Protein AF-A0A8H4EG00-F1 (afdb_monomer_lite)

Secondary structure (DSSP, 8-state):
-GGGTTHHHHHHHHHHHHHHHHHHHHHHHHH--SHHHHHHHHHHHHHHHHHHHHHHHHHTHHHIIIIIIIIIS--HHHHHHHHHIIIIITTTHHHHHHHHHHHHHSTTSS-HHHHHHHHHHHHHH-GGGGGG-HHHHHHH-TT----TTHHHHHHHHHHHHHHHHHHHHHHTT--TT------------------------------

pLDDT: mean 84.91, std 20.18, range [30.89, 98.38]

Structure (mmCIF, N/CA/C/O backbone):
data_AF-A0A8H4EG00-F1
#
_entry.id   AF-A0A8H4EG00-F1
#
loop_
_atom_site.group_PDB
_atom_site.id
_atom_site.type_symbol
_atom_site.label_atom_id
_atom_site.label_alt_id
_atom_site.label_comp_id
_atom_site.label_asym_id
_atom_site.label_entity_id
_atom_site.label_seq_id
_atom_site.pdbx_PDB_ins_code
_atom_site.Cartn_x
_atom_site.Cartn_y
_atom_site.Cartn_z
_atom_site.occupancy
_atom_site.B_iso_or_equiv
_atom_site.auth_seq_id
_atom_site.auth_comp_id
_atom_site.auth_asym_id
_atom_site.auth_atom_id
_atom_site.pdbx_PDB_model_num
ATOM 1 N N . MET A 1 1 ? 19.194 4.777 -21.965 1.00 60.44 1 MET A N 1
ATOM 2 C CA . MET A 1 1 ? 19.582 3.640 -21.097 1.00 60.44 1 MET A CA 1
ATOM 3 C C . MET A 1 1 ? 19.045 2.295 -21.587 1.00 60.44 1 MET A C 1
ATOM 5 O O . MET A 1 1 ? 19.860 1.424 -21.854 1.00 60.44 1 MET A O 1
ATOM 9 N N . CYS A 1 2 ? 17.735 2.095 -21.785 1.00 61.22 2 CYS A N 1
ATOM 10 C CA . CYS A 1 2 ? 17.220 0.775 -22.199 1.00 61.22 2 CYS A CA 1
ATOM 11 C C . CYS A 1 2 ? 17.666 0.311 -23.603 1.00 61.22 2 CYS A C 1
ATOM 13 O O . CYS A 1 2 ? 17.913 -0.871 -23.799 1.00 61.22 2 CYS A O 1
ATOM 15 N N . TRP A 1 3 ? 17.862 1.234 -24.550 1.00 60.66 3 TRP A N 1
ATOM 16 C CA . TRP A 1 3 ? 18.354 0.937 -25.908 1.00 60.66 3 TRP A CA 1
ATOM 17 C C . TRP A 1 3 ? 19.813 0.457 -25.974 1.00 60.66 3 TRP A C 1
ATOM 19 O O . TRP A 1 3 ? 20.241 -0.061 -26.995 1.00 60.66 3 TRP A O 1
ATOM 29 N N . GLN A 1 4 ? 20.578 0.612 -24.892 1.00 69.56 4 GLN A N 1
ATOM 30 C CA . GLN A 1 4 ? 21.986 0.206 -24.812 1.00 69.56 4 GLN A CA 1
ATOM 31 C C . GLN A 1 4 ? 22.168 -1.125 -24.054 1.00 69.56 4 GLN A C 1
ATOM 33 O O . GLN A 1 4 ? 23.272 -1.444 -23.629 1.00 69.56 4 GLN A O 1
ATOM 38 N N . GLY A 1 5 ? 21.089 -1.887 -23.819 1.00 74.19 5 GLY A N 1
ATOM 39 C CA . GLY A 1 5 ? 21.144 -3.171 -23.104 1.00 74.19 5 GLY A CA 1
ATOM 40 C C . GLY A 1 5 ? 21.236 -3.063 -21.575 1.00 74.19 5 GLY A C 1
ATOM 41 O O . GLY A 1 5 ? 21.319 -4.076 -20.886 1.00 74.19 5 GLY A O 1
ATOM 42 N N . PHE A 1 6 ? 21.157 -1.856 -21.002 1.00 85.75 6 PHE A N 1
ATOM 43 C CA . PHE A 1 6 ? 21.250 -1.642 -19.549 1.00 85.75 6 PHE A CA 1
ATOM 44 C C . PHE A 1 6 ? 19.932 -1.856 -18.785 1.00 85.75 6 PHE A C 1
ATOM 46 O O . PHE A 1 6 ? 19.837 -1.474 -17.622 1.00 85.75 6 PHE A O 1
ATOM 53 N N . GLN A 1 7 ? 18.912 -2.464 -19.400 1.00 89.56 7 GLN A N 1
ATOM 54 C CA . GLN A 1 7 ? 17.591 -2.666 -18.783 1.00 89.56 7 GLN A CA 1
ATOM 55 C C . GLN A 1 7 ? 17.673 -3.439 -17.461 1.00 89.56 7 GLN A C 1
ATOM 57 O O . GLN A 1 7 ? 17.101 -3.004 -16.467 1.00 89.56 7 GLN A O 1
ATOM 62 N N . LYS A 1 8 ? 18.448 -4.533 -17.421 1.00 91.06 8 LYS A N 1
ATOM 63 C CA . LYS A 1 8 ? 18.644 -5.342 -16.206 1.00 91.06 8 LYS A CA 1
ATOM 64 C C . LYS A 1 8 ? 19.255 -4.535 -15.062 1.00 91.06 8 LYS A C 1
ATOM 66 O O . LYS A 1 8 ? 18.803 -4.645 -13.927 1.00 91.06 8 LYS A O 1
ATOM 71 N N . ARG A 1 9 ? 20.275 -3.725 -15.361 1.00 92.69 9 ARG A N 1
ATOM 72 C CA . ARG A 1 9 ? 20.936 -2.878 -14.362 1.00 92.69 9 ARG A CA 1
ATOM 73 C C . ARG A 1 9 ? 20.000 -1.778 -13.875 1.00 92.69 9 ARG A C 1
ATOM 75 O O . ARG A 1 9 ? 19.849 -1.620 -12.675 1.00 92.69 9 ARG A O 1
ATOM 82 N N . LEU A 1 10 ? 19.324 -1.092 -14.796 1.00 94.38 10 LEU A N 1
ATOM 83 C CA . LEU A 1 10 ? 18.354 -0.055 -14.452 1.00 94.38 10 LEU A CA 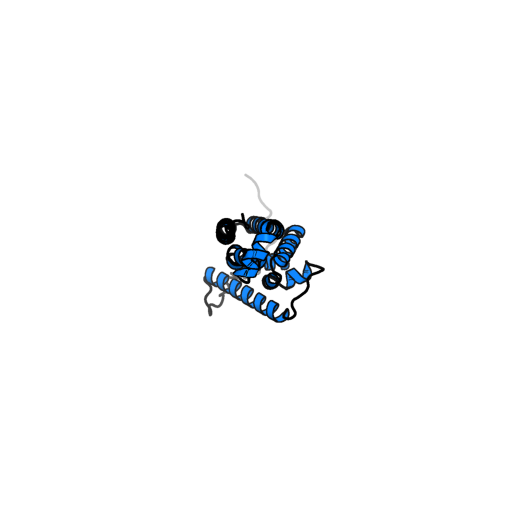1
ATOM 84 C C . LEU A 1 10 ? 17.231 -0.602 -13.565 1.00 94.38 10 LEU A C 1
ATOM 86 O O . LEU A 1 10 ? 16.889 0.030 -12.574 1.00 94.38 10 LEU A O 1
ATOM 90 N N . TYR A 1 11 ? 16.694 -1.779 -13.896 1.00 95.56 11 TYR A N 1
ATOM 91 C CA . TYR A 1 11 ? 15.699 -2.455 -13.068 1.00 95.56 11 TYR A CA 1
ATOM 92 C C . TYR A 1 11 ? 16.247 -2.768 -11.673 1.00 95.56 11 TYR A C 1
ATOM 94 O O . TYR A 1 11 ? 15.633 -2.380 -10.689 1.00 95.56 11 TYR A O 1
ATOM 102 N N . SER A 1 12 ? 17.426 -3.394 -11.590 1.00 95.56 12 SER A N 1
ATOM 103 C CA . SER A 1 12 ? 18.068 -3.736 -10.314 1.00 95.56 12 SER A CA 1
ATOM 104 C C . SER A 1 12 ? 18.311 -2.511 -9.427 1.00 95.56 12 SER A C 1
ATOM 106 O O . SER A 1 12 ? 18.043 -2.555 -8.227 1.00 95.56 12 SER A O 1
ATOM 108 N N . ASP A 1 13 ? 18.821 -1.424 -10.007 1.00 95.94 13 ASP A N 1
ATOM 109 C CA . ASP A 1 13 ? 19.106 -0.184 -9.284 1.00 95.94 13 ASP A CA 1
ATOM 110 C C . ASP A 1 13 ? 17.798 0.470 -8.804 1.00 95.94 13 ASP A C 1
ATOM 112 O O . ASP A 1 13 ? 17.696 0.878 -7.645 1.00 95.94 13 ASP A O 1
ATOM 116 N N . LEU A 1 14 ? 16.771 0.499 -9.663 1.00 96.25 14 LEU A N 1
ATOM 117 C CA . LEU A 1 14 ? 15.442 1.018 -9.336 1.00 96.25 14 LEU A CA 1
ATOM 118 C C . LEU A 1 14 ? 14.803 0.238 -8.180 1.00 96.25 14 LEU A C 1
ATOM 120 O O . LEU A 1 14 ? 14.412 0.839 -7.179 1.00 96.25 14 LEU A O 1
ATOM 124 N N . THR A 1 15 ? 14.725 -1.092 -8.282 1.00 96.12 15 THR A N 1
ATOM 125 C CA . THR A 1 15 ? 14.105 -1.922 -7.242 1.00 96.12 15 THR A CA 1
ATOM 126 C C . THR A 1 15 ? 14.888 -1.866 -5.940 1.00 96.12 15 THR A C 1
ATOM 128 O O . THR A 1 15 ? 14.279 -1.760 -4.880 1.00 96.12 15 THR A O 1
ATOM 131 N N . SER A 1 16 ? 16.227 -1.858 -5.998 1.00 97.62 16 SER A N 1
ATOM 132 C CA . SER A 1 16 ? 17.051 -1.708 -4.795 1.00 97.62 16 SER A CA 1
ATOM 133 C C . SER A 1 16 ? 16.823 -0.367 -4.103 1.00 97.62 16 SER A C 1
ATOM 135 O O . SER A 1 16 ? 16.898 -0.317 -2.875 1.00 97.62 16 SER A O 1
ATOM 137 N N . LEU A 1 17 ? 16.626 0.716 -4.855 1.00 97.75 17 LEU A N 1
ATOM 138 C CA . LEU A 1 17 ? 16.370 2.025 -4.268 1.00 97.75 17 LEU A CA 1
ATOM 139 C C . LEU A 1 17 ? 15.002 2.042 -3.582 1.00 97.75 17 LEU A C 1
ATOM 141 O O . LEU A 1 17 ? 14.916 2.411 -2.414 1.00 97.75 17 LEU A O 1
ATOM 145 N N . ILE A 1 18 ? 13.961 1.577 -4.279 1.00 96.81 18 ILE A N 1
ATOM 146 C CA . ILE A 1 18 ? 12.594 1.502 -3.745 1.00 96.81 18 ILE A CA 1
ATOM 147 C C . ILE A 1 18 ? 12.548 0.656 -2.472 1.00 96.81 18 ILE A C 1
ATOM 149 O O . ILE A 1 18 ? 11.959 1.076 -1.479 1.00 96.81 18 ILE A O 1
ATOM 153 N N . GLU A 1 19 ? 13.192 -0.510 -2.483 1.00 97.38 19 GLU A N 1
ATOM 154 C CA . GLU A 1 19 ? 13.219 -1.431 -1.347 1.00 97.38 19 GLU A CA 1
ATOM 155 C C . GLU A 1 19 ? 13.865 -0.789 -0.116 1.00 97.38 19 GLU A C 1
ATOM 157 O O . GLU A 1 19 ? 13.243 -0.741 0.943 1.00 97.38 19 GLU A O 1
ATOM 162 N N . LYS A 1 20 ? 15.043 -0.170 -0.273 1.00 98.06 20 LYS A N 1
ATOM 163 C CA . LYS A 1 20 ? 15.717 0.552 0.821 1.00 98.06 20 LYS A CA 1
ATOM 164 C C . LYS A 1 20 ? 14.886 1.720 1.351 1.00 98.06 20 LYS A C 1
ATOM 166 O O . LYS A 1 20 ? 14.841 1.951 2.562 1.00 98.06 20 LYS A O 1
ATOM 171 N N . THR A 1 21 ? 14.235 2.471 0.462 1.00 97.94 21 THR A N 1
ATOM 172 C CA . THR A 1 21 ? 13.383 3.598 0.855 1.00 97.94 21 THR A CA 1
ATOM 173 C C . THR A 1 21 ? 12.175 3.117 1.654 1.00 97.94 21 THR A C 1
ATOM 175 O O . THR A 1 21 ? 11.923 3.641 2.736 1.00 97.94 21 THR A O 1
ATOM 178 N N . LEU A 1 22 ? 11.454 2.104 1.170 1.00 98.12 22 LEU A N 1
ATOM 179 C CA . LEU A 1 22 ? 10.278 1.567 1.856 1.00 98.12 22 LEU A CA 1
ATOM 180 C C . LEU A 1 22 ? 10.638 0.884 3.174 1.00 98.12 22 LEU A C 1
ATOM 182 O O . LEU A 1 22 ? 9.915 1.040 4.152 1.00 98.12 22 LEU A O 1
ATOM 186 N N . GLU A 1 23 ? 11.762 0.174 3.234 1.00 97.94 23 GLU A N 1
ATOM 187 C CA . GLU A 1 23 ? 12.256 -0.412 4.476 1.00 97.94 23 GLU A CA 1
ATOM 188 C C . GLU A 1 23 ? 12.556 0.665 5.527 1.00 97.94 23 GLU A C 1
ATOM 190 O O . GLU A 1 23 ? 12.110 0.553 6.671 1.00 97.94 23 GLU A O 1
ATOM 195 N N . THR A 1 24 ? 13.256 1.733 5.129 1.00 98.12 24 THR A N 1
ATOM 196 C CA . THR A 1 24 ? 13.561 2.873 6.006 1.00 98.12 24 THR A CA 1
ATOM 197 C C . THR A 1 24 ? 12.281 3.527 6.517 1.00 98.12 24 THR A C 1
ATOM 199 O O . THR A 1 24 ? 12.127 3.706 7.725 1.00 98.12 24 THR A O 1
ATOM 202 N N . LEU A 1 25 ? 11.340 3.829 5.620 1.00 97.81 25 LEU A N 1
ATOM 203 C CA . LEU A 1 25 ? 10.065 4.442 5.986 1.00 97.81 25 LEU A CA 1
ATOM 204 C C . LEU A 1 25 ? 9.223 3.524 6.881 1.00 97.81 25 LEU A C 1
ATOM 206 O O . LEU A 1 25 ? 8.646 3.987 7.857 1.00 97.81 25 LEU A O 1
ATOM 210 N N . GLY A 1 26 ? 9.195 2.219 6.605 1.00 97.44 26 GLY A N 1
ATOM 211 C CA . GLY A 1 26 ? 8.502 1.240 7.441 1.00 97.44 26 GLY A CA 1
ATOM 212 C C . GLY A 1 26 ? 9.119 1.113 8.834 1.00 97.44 26 GLY A C 1
ATOM 213 O O . GLY A 1 26 ? 8.402 0.980 9.817 1.00 97.44 26 GLY A O 1
ATOM 214 N N . ASN A 1 27 ? 10.450 1.180 8.953 1.00 97.12 27 ASN A N 1
ATOM 215 C CA . ASN A 1 27 ? 11.133 1.227 10.252 1.00 97.12 27 ASN A CA 1
ATOM 216 C C . ASN A 1 27 ? 10.799 2.506 11.032 1.00 97.12 27 ASN A C 1
ATOM 218 O O . ASN A 1 27 ? 10.543 2.440 12.232 1.00 97.12 27 ASN A O 1
ATOM 222 N N . GLN A 1 28 ? 10.789 3.658 10.357 1.00 96.38 28 GLN A N 1
ATOM 223 C CA . GLN A 1 28 ? 10.417 4.936 10.969 1.00 96.38 28 GLN A CA 1
ATOM 224 C C . GLN A 1 28 ? 8.966 4.913 11.447 1.00 96.38 28 GLN A C 1
ATOM 226 O O . GLN A 1 28 ? 8.702 5.266 12.594 1.00 96.38 28 GLN A O 1
ATOM 231 N N . LEU A 1 29 ? 8.055 4.409 10.615 1.00 96.69 29 LEU A N 1
ATOM 232 C CA . LEU A 1 29 ? 6.650 4.273 10.963 1.00 96.69 29 LEU A CA 1
ATOM 233 C C . LEU A 1 29 ? 6.471 3.399 12.216 1.00 96.69 29 LEU A C 1
ATOM 235 O O . LEU A 1 29 ? 5.794 3.799 13.155 1.00 96.69 29 LEU A O 1
ATOM 239 N N . GLU A 1 30 ? 7.137 2.247 12.305 1.00 94.50 30 GLU A N 1
ATOM 240 C CA . GLU A 1 30 ? 7.054 1.395 13.503 1.00 94.50 30 GLU A CA 1
ATOM 241 C C . GLU A 1 30 ? 7.671 2.023 14.763 1.00 94.50 30 GLU A C 1
ATOM 243 O O . GLU A 1 30 ? 7.287 1.676 15.881 1.00 94.50 30 GLU A O 1
ATOM 248 N N . SER A 1 31 ? 8.591 2.979 14.613 1.00 94.38 31 SER A N 1
ATOM 249 C CA . SER A 1 31 ? 9.175 3.694 15.753 1.00 94.38 31 SER A CA 1
ATOM 250 C C . SER A 1 31 ? 8.215 4.704 16.401 1.00 94.38 31 SER A C 1
ATOM 252 O O . SER A 1 31 ? 8.395 5.064 17.570 1.00 94.38 31 SER A O 1
A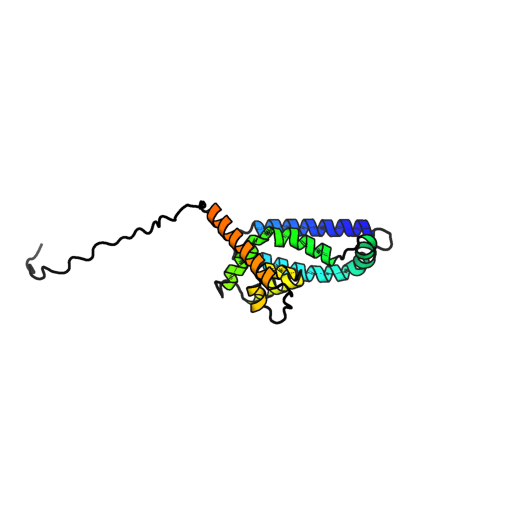TOM 254 N N . ASP A 1 32 ? 7.160 5.120 15.690 1.00 94.38 32 ASP A N 1
ATOM 255 C CA . ASP A 1 32 ? 6.173 6.070 16.199 1.00 94.38 32 ASP A CA 1
ATOM 256 C C . ASP A 1 32 ? 5.296 5.424 17.273 1.00 94.38 32 ASP A C 1
ATOM 258 O O . ASP A 1 32 ? 4.433 4.599 16.984 1.00 94.38 32 ASP A O 1
ATOM 262 N N . LYS A 1 33 ? 5.444 5.825 18.538 1.00 91.69 33 LYS A N 1
ATOM 263 C CA . LYS A 1 33 ? 4.632 5.263 19.639 1.00 91.69 33 LYS A CA 1
ATOM 264 C C . LYS A 1 33 ? 3.232 5.869 19.738 1.00 91.69 33 LYS A C 1
ATOM 266 O O . LYS A 1 33 ? 2.295 5.202 20.164 1.00 91.69 33 LYS A O 1
ATOM 271 N N . GLN A 1 34 ? 3.081 7.137 19.365 1.00 93.94 34 GLN A N 1
ATOM 272 C CA . GLN A 1 34 ? 1.802 7.842 19.447 1.00 93.94 34 GLN A CA 1
ATOM 273 C C . GLN A 1 34 ? 0.911 7.487 18.257 1.00 93.94 34 GLN A C 1
ATOM 275 O O . GLN A 1 34 ? 1.332 7.592 17.108 1.00 93.94 34 GLN A O 1
ATOM 280 N N . LEU A 1 35 ? -0.336 7.097 18.534 1.00 92.94 35 LEU A N 1
ATOM 281 C CA . LEU A 1 35 ? -1.267 6.622 17.508 1.00 92.94 35 LEU A CA 1
ATOM 282 C C . LEU A 1 35 ? -1.596 7.688 16.455 1.00 92.94 35 LEU A C 1
ATOM 284 O O . LEU A 1 35 ? -1.580 7.380 15.271 1.00 92.94 35 LEU A O 1
ATOM 288 N N . ASN A 1 36 ? -1.843 8.934 16.870 1.00 92.94 36 ASN A N 1
ATOM 289 C CA . ASN A 1 36 ? -2.183 10.018 15.941 1.00 92.94 36 ASN A CA 1
ATOM 290 C C . ASN A 1 36 ? -1.009 10.364 15.014 1.00 92.94 36 ASN A C 1
ATOM 292 O O . ASN A 1 36 ? -1.196 10.502 13.809 1.00 92.94 36 ASN A O 1
ATOM 296 N N . THR A 1 37 ? 0.207 10.452 15.563 1.00 95.88 37 THR A N 1
ATOM 297 C CA . THR A 1 37 ? 1.431 10.688 14.781 1.00 95.88 37 THR A CA 1
ATOM 298 C C . THR A 1 37 ? 1.659 9.561 13.781 1.00 95.88 37 THR A C 1
ATOM 300 O O . THR A 1 37 ? 1.842 9.819 12.595 1.00 95.88 37 THR A O 1
ATOM 303 N N . TRP A 1 38 ? 1.548 8.313 14.244 1.00 97.38 38 TRP A N 1
ATOM 304 C CA . TRP A 1 38 ? 1.650 7.135 13.390 1.00 97.38 38 TRP A CA 1
ATOM 305 C C . TRP A 1 38 ? 0.609 7.145 12.269 1.00 97.38 38 TRP A C 1
ATOM 307 O O . TRP A 1 38 ? 0.954 6.914 11.116 1.00 97.38 38 TRP A O 1
ATOM 317 N N . PHE A 1 39 ? -0.653 7.453 12.582 1.00 97.38 39 PHE A N 1
ATOM 318 C CA . PHE A 1 39 ? -1.728 7.483 11.592 1.00 97.38 39 PHE A CA 1
ATOM 319 C C . PHE A 1 39 ? -1.484 8.551 10.523 1.00 97.38 39 PHE A C 1
ATOM 321 O O . PHE A 1 39 ? -1.608 8.260 9.336 1.00 97.38 39 PHE A O 1
ATOM 328 N N . ASN A 1 40 ? -1.073 9.758 10.918 1.00 96.50 40 ASN A N 1
ATOM 329 C CA . ASN A 1 40 ? -0.760 10.834 9.975 1.00 96.50 40 ASN A CA 1
ATOM 330 C C . ASN A 1 40 ? 0.424 10.464 9.065 1.00 96.50 40 ASN A C 1
ATOM 332 O O . ASN A 1 40 ? 0.365 10.668 7.851 1.00 96.50 40 ASN A O 1
ATOM 336 N N . ASN A 1 41 ? 1.478 9.865 9.628 1.00 97.69 41 ASN A N 1
ATOM 337 C CA . ASN A 1 41 ? 2.630 9.393 8.857 1.00 97.69 41 ASN A CA 1
ATOM 338 C C . ASN A 1 41 ? 2.235 8.256 7.902 1.00 97.69 41 ASN A C 1
ATOM 340 O O . ASN A 1 41 ? 2.617 8.263 6.731 1.00 97.69 41 ASN A O 1
ATOM 344 N N . PHE A 1 42 ? 1.407 7.317 8.366 1.00 98.38 42 PHE A N 1
ATOM 345 C CA . PHE A 1 42 ? 0.869 6.228 7.555 1.00 98.38 42 PHE A CA 1
ATOM 346 C C . PHE A 1 42 ? -0.009 6.738 6.405 1.00 98.38 42 PHE A C 1
ATOM 348 O O . PHE A 1 42 ? 0.150 6.294 5.266 1.00 98.38 42 PHE A O 1
ATOM 355 N N . GLN A 1 43 ? -0.893 7.704 6.671 1.00 97.88 43 GLN A N 1
ATOM 356 C CA . GLN A 1 43 ? -1.727 8.354 5.660 1.00 97.88 43 GLN A CA 1
ATOM 357 C C . GLN A 1 43 ? -0.856 8.989 4.572 1.00 97.88 43 GLN A C 1
ATOM 359 O O . GLN A 1 43 ? -1.041 8.693 3.389 1.00 97.88 43 GLN A O 1
ATOM 364 N N . GLN A 1 44 ? 0.112 9.828 4.956 1.00 97.69 44 GLN A N 1
ATOM 365 C CA . GLN A 1 44 ? 1.018 10.475 4.005 1.00 97.69 44 GLN A CA 1
ATOM 366 C C . GLN A 1 44 ? 1.773 9.448 3.166 1.00 97.69 44 GLN A C 1
ATOM 368 O O . GLN A 1 44 ? 1.879 9.592 1.950 1.00 97.69 44 GLN A O 1
ATOM 373 N N . LEU A 1 45 ? 2.263 8.388 3.802 1.00 98.06 45 LEU A N 1
ATOM 374 C CA . LEU A 1 45 ? 3.002 7.329 3.141 1.00 98.06 45 LEU A CA 1
ATOM 375 C C . LEU A 1 45 ? 2.138 6.573 2.118 1.00 98.06 45 LEU A C 1
ATOM 377 O O . LEU A 1 45 ? 2.591 6.355 0.993 1.00 98.06 45 LEU A O 1
ATOM 381 N N . CYS A 1 46 ? 0.885 6.245 2.449 1.00 98.38 46 CYS A N 1
ATOM 382 C CA . CYS A 1 46 ? -0.051 5.616 1.512 1.00 98.38 46 CYS A CA 1
ATOM 383 C C . CYS A 1 46 ? -0.361 6.533 0.324 1.00 98.38 46 CYS A C 1
ATOM 385 O O . CYS A 1 46 ? -0.253 6.119 -0.832 1.00 98.38 46 CYS A O 1
ATOM 387 N N . VAL A 1 47 ? -0.709 7.795 0.590 1.00 98.19 47 VAL A N 1
ATOM 388 C CA . VAL A 1 47 ? -1.046 8.774 -0.456 1.00 98.19 47 VAL A CA 1
ATOM 389 C C . VAL A 1 47 ? 0.149 9.025 -1.377 1.00 98.19 47 VAL A C 1
ATOM 391 O O . VAL A 1 47 ? 0.000 9.037 -2.601 1.00 98.19 47 VAL A O 1
ATOM 394 N N . ASN A 1 48 ? 1.344 9.191 -0.809 1.00 97.81 48 ASN A N 1
ATOM 395 C CA . ASN A 1 48 ? 2.564 9.422 -1.574 1.00 97.81 48 ASN A CA 1
ATOM 396 C C . ASN A 1 48 ? 2.952 8.197 -2.395 1.00 97.81 48 ASN A C 1
ATOM 398 O O . ASN A 1 48 ? 3.320 8.358 -3.555 1.00 97.81 48 ASN A O 1
ATOM 402 N N . HIS A 1 49 ? 2.829 6.985 -1.849 1.00 98.06 49 HIS A N 1
ATOM 403 C CA . HIS A 1 49 ? 3.128 5.773 -2.605 1.00 98.06 49 HIS A CA 1
ATOM 404 C C . HIS A 1 49 ? 2.151 5.560 -3.767 1.00 98.06 49 HIS A C 1
ATOM 406 O O . HIS A 1 49 ? 2.584 5.251 -4.877 1.00 98.06 49 HIS A O 1
ATOM 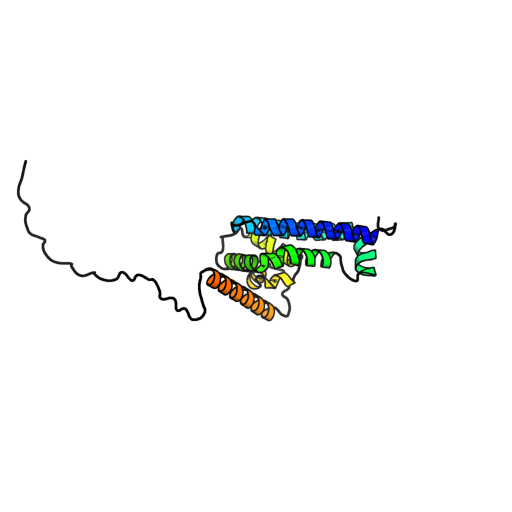412 N N . ALA A 1 50 ? 0.853 5.801 -3.558 1.00 97.38 50 ALA A N 1
ATOM 413 C CA . ALA A 1 50 ? -0.142 5.713 -4.624 1.00 97.38 50 ALA A CA 1
ATOM 414 C C . ALA A 1 50 ? 0.168 6.684 -5.781 1.00 97.38 50 ALA A C 1
ATOM 416 O O . ALA A 1 50 ? 0.080 6.299 -6.944 1.00 97.38 50 ALA A O 1
ATOM 417 N N . LYS A 1 51 ? 0.581 7.922 -5.473 1.00 97.56 51 LYS A N 1
ATOM 418 C CA . LYS A 1 51 ? 1.004 8.917 -6.480 1.00 97.56 51 LYS A CA 1
ATOM 419 C C . LYS A 1 51 ? 2.334 8.549 -7.141 1.00 97.56 51 LYS A C 1
ATOM 421 O O . LYS A 1 51 ? 2.469 8.639 -8.357 1.00 97.56 51 LYS A O 1
ATOM 426 N N . ALA A 1 52 ? 3.320 8.134 -6.347 1.00 97.38 52 ALA A N 1
ATOM 427 C CA . ALA A 1 52 ? 4.633 7.741 -6.843 1.00 97.38 52 ALA A CA 1
ATOM 428 C C . ALA A 1 52 ? 4.536 6.544 -7.793 1.00 97.38 52 ALA A C 1
ATOM 430 O O . ALA A 1 52 ? 5.247 6.515 -8.789 1.00 97.38 52 ALA A O 1
ATOM 431 N N . THR A 1 53 ? 3.628 5.602 -7.529 1.00 97.12 53 THR A N 1
ATOM 432 C CA . THR A 1 53 ? 3.383 4.449 -8.404 1.00 97.12 53 THR A CA 1
ATOM 433 C C . THR A 1 53 ? 2.978 4.892 -9.808 1.00 97.12 53 THR A C 1
ATOM 435 O O . THR A 1 53 ? 3.626 4.488 -10.766 1.00 97.12 53 THR A O 1
ATOM 438 N N . GLU A 1 54 ? 2.009 5.801 -9.937 1.00 95.62 54 GLU A N 1
ATOM 439 C CA . GLU A 1 54 ? 1.569 6.316 -11.247 1.00 95.62 54 GLU A CA 1
ATOM 440 C C . GLU A 1 54 ? 2.695 7.041 -11.996 1.00 95.62 54 GLU A C 1
ATOM 442 O O . GLU A 1 54 ? 2.877 6.876 -13.204 1.00 95.62 54 GLU A O 1
ATOM 447 N N . ILE A 1 55 ? 3.487 7.835 -11.271 1.00 97.69 55 ILE A N 1
ATOM 448 C CA . ILE A 1 55 ? 4.631 8.548 -11.847 1.00 97.69 55 ILE A CA 1
ATOM 449 C C . ILE A 1 55 ? 5.686 7.548 -12.333 1.00 97.69 55 ILE A C 1
ATOM 451 O O . ILE A 1 55 ? 6.196 7.686 -13.444 1.00 97.69 55 ILE A O 1
ATOM 455 N N . LEU A 1 56 ? 6.011 6.533 -11.529 1.00 97.25 56 LEU A N 1
ATOM 456 C CA . LEU A 1 56 ? 6.999 5.514 -11.878 1.00 97.25 56 LEU A CA 1
ATOM 457 C C . LEU A 1 56 ? 6.536 4.657 -13.057 1.00 97.25 56 LEU A C 1
ATOM 459 O O . LEU A 1 56 ? 7.340 4.414 -13.954 1.00 97.25 56 LEU A O 1
ATOM 463 N N . GLU A 1 57 ? 5.261 4.265 -13.111 1.00 96.00 57 GLU A N 1
ATOM 464 C CA . GLU A 1 57 ? 4.672 3.581 -14.269 1.00 96.00 57 GLU A CA 1
ATOM 465 C C . GLU A 1 57 ? 4.856 4.409 -15.546 1.00 96.00 57 GLU A C 1
ATOM 467 O O . GLU A 1 57 ? 5.319 3.887 -16.559 1.00 96.00 57 GLU A O 1
ATOM 472 N N . SER A 1 58 ? 4.580 5.717 -15.496 1.00 97.00 58 SER A N 1
ATOM 473 C CA . SER A 1 58 ? 4.756 6.598 -16.654 1.00 97.00 58 SER A CA 1
ATOM 474 C C . SER A 1 58 ? 6.226 6.778 -17.046 1.00 97.00 58 SER A C 1
ATOM 476 O O . SER A 1 58 ? 6.562 6.709 -18.228 1.00 97.00 58 SER A O 1
ATOM 478 N N . VAL A 1 59 ? 7.112 7.037 -16.081 1.00 97.00 59 VAL A N 1
ATOM 479 C CA . VAL A 1 59 ? 8.537 7.316 -16.335 1.00 97.00 59 VAL A CA 1
ATOM 480 C C . VAL A 1 59 ? 9.261 6.068 -16.840 1.00 97.00 59 VAL A C 1
ATOM 482 O O . VAL A 1 59 ? 10.103 6.150 -17.737 1.00 97.00 59 VAL A O 1
ATOM 485 N N . PHE A 1 60 ? 8.918 4.902 -16.296 1.00 96.50 60 PHE A N 1
ATOM 486 C CA . PHE A 1 60 ? 9.547 3.627 -16.623 1.00 96.50 60 PHE A CA 1
ATOM 487 C C . PHE A 1 60 ? 8.715 2.760 -17.572 1.00 96.50 60 PHE A C 1
ATOM 489 O O . PHE A 1 60 ? 9.081 1.607 -17.785 1.00 96.50 60 PHE A O 1
ATOM 496 N N . ALA A 1 61 ? 7.686 3.304 -18.231 1.00 96.06 61 ALA A N 1
ATOM 497 C CA . ALA A 1 61 ? 6.813 2.568 -19.153 1.00 96.06 61 ALA A CA 1
ATOM 498 C C . ALA A 1 61 ? 7.588 1.752 -20.205 1.00 96.06 61 ALA A C 1
ATOM 500 O O . ALA A 1 61 ? 7.240 0.615 -20.525 1.00 96.06 61 ALA A O 1
ATOM 501 N N . TYR A 1 62 ? 8.686 2.309 -20.730 1.00 95.12 62 TYR A N 1
ATOM 502 C CA . TYR A 1 62 ? 9.531 1.587 -21.681 1.00 95.12 62 TYR A CA 1
ATOM 503 C C . TYR A 1 62 ? 10.280 0.418 -21.028 1.00 95.12 62 TYR A C 1
ATOM 505 O O . TYR A 1 62 ? 10.339 -0.662 -21.612 1.00 95.12 62 TYR A O 1
ATOM 513 N N . LEU A 1 63 ? 10.857 0.609 -19.835 1.00 95.44 63 LEU A N 1
ATOM 514 C CA . LEU A 1 63 ? 11.522 -0.463 -19.081 1.00 95.44 63 LEU A CA 1
ATOM 515 C C . LEU A 1 63 ? 10.523 -1.570 -18.730 1.00 95.44 63 LEU A C 1
ATOM 517 O O . LEU A 1 63 ? 10.832 -2.745 -18.920 1.00 95.44 63 LEU A O 1
ATOM 521 N N . ASP A 1 64 ? 9.330 -1.181 -18.285 1.00 96.62 64 ASP A N 1
ATOM 522 C CA . ASP A 1 64 ? 8.250 -2.096 -17.949 1.00 96.62 64 ASP A CA 1
ATOM 523 C C . ASP A 1 64 ? 7.879 -2.968 -19.152 1.00 96.62 64 ASP A C 1
ATOM 525 O O . ASP A 1 64 ? 8.035 -4.186 -19.115 1.00 96.62 64 ASP A O 1
ATOM 529 N N . LYS A 1 65 ? 7.553 -2.350 -20.292 1.00 95.56 65 LYS A N 1
ATOM 530 C CA . LYS A 1 65 ? 7.179 -3.078 -21.511 1.00 95.56 65 LYS A CA 1
ATOM 531 C C . LYS A 1 65 ? 8.292 -3.978 -22.054 1.00 95.56 65 LYS A C 1
ATOM 533 O O . LYS A 1 65 ? 8.029 -5.089 -22.510 1.00 95.56 65 LYS A O 1
ATOM 538 N N . THR A 1 66 ? 9.531 -3.488 -22.074 1.00 93.56 66 THR A N 1
ATOM 539 C CA . THR A 1 66 ? 10.625 -4.155 -22.806 1.00 93.56 66 THR A CA 1
ATOM 540 C C . THR A 1 66 ? 11.425 -5.148 -21.978 1.00 93.56 66 THR A C 1
ATOM 542 O O . THR A 1 66 ? 12.049 -6.034 -22.555 1.00 93.56 66 THR A O 1
ATOM 545 N N . TYR A 1 67 ? 11.413 -5.026 -20.652 1.00 94.50 67 TYR A N 1
ATOM 546 C CA . TYR A 1 67 ? 12.189 -5.887 -19.765 1.00 94.50 67 TYR A CA 1
ATOM 547 C C . TYR A 1 67 ? 11.305 -6.596 -18.743 1.00 94.50 67 TYR A C 1
ATOM 549 O O . TYR A 1 67 ? 11.302 -7.823 -18.701 1.00 94.50 67 TYR A O 1
ATOM 557 N N . ILE A 1 68 ? 10.521 -5.856 -17.960 1.00 95.88 68 ILE A N 1
ATOM 558 C CA . ILE A 1 68 ? 9.756 -6.440 -16.848 1.00 95.88 68 ILE A CA 1
ATOM 559 C C . ILE A 1 68 ? 8.652 -7.360 -17.396 1.00 95.88 68 ILE A C 1
ATOM 561 O O . ILE A 1 68 ? 8.653 -8.557 -17.122 1.00 95.88 68 ILE A O 1
ATOM 565 N N . GLN A 1 69 ? 7.812 -6.865 -18.302 1.00 96.50 69 GLN A N 1
ATOM 566 C CA . GLN A 1 69 ? 6.742 -7.660 -18.910 1.00 96.50 69 GLN A CA 1
ATOM 567 C C . GLN A 1 69 ? 7.269 -8.709 -19.899 1.00 96.50 69 GLN A C 1
ATOM 569 O O . GLN A 1 69 ? 6.826 -9.859 -19.892 1.00 96.50 69 GLN A O 1
ATOM 574 N N . CYS A 1 70 ? 8.220 -8.342 -20.766 1.00 93.62 70 CYS A N 1
ATOM 575 C CA . CYS A 1 70 ? 8.713 -9.255 -21.804 1.00 93.62 70 CYS A CA 1
ATOM 576 C C . CYS A 1 70 ? 9.615 -10.370 -21.262 1.00 93.62 70 CYS A C 1
ATOM 578 O O . CYS A 1 70 ? 9.503 -11.507 -21.721 1.00 93.62 70 CYS A O 1
ATOM 580 N N . ILE A 1 71 ? 10.521 -10.048 -20.333 1.00 94.25 71 ILE A N 1
ATOM 581 C CA . ILE A 1 71 ? 11.554 -10.976 -19.853 1.00 94.2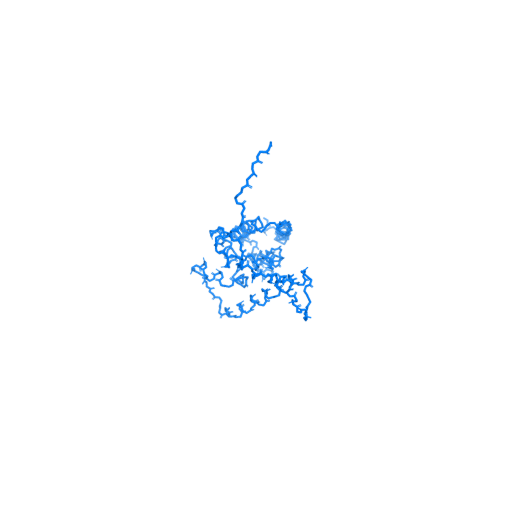5 71 ILE A CA 1
ATOM 582 C C . ILE A 1 71 ? 11.178 -11.550 -18.491 1.00 94.25 71 ILE A C 1
ATOM 584 O O . ILE A 1 71 ? 11.235 -12.765 -18.325 1.00 94.25 71 ILE A O 1
ATOM 588 N N . LEU A 1 72 ? 10.782 -10.705 -17.533 1.00 95.25 72 LEU A N 1
ATOM 589 C CA . LEU A 1 72 ? 10.458 -11.159 -16.173 1.00 95.25 72 LEU A CA 1
ATOM 590 C C . LEU A 1 72 ? 9.027 -11.695 -16.033 1.00 95.25 72 LEU A C 1
ATOM 592 O O . LEU A 1 72 ? 8.762 -12.422 -15.086 1.00 95.25 72 LEU A O 1
ATOM 596 N N . ARG A 1 73 ? 8.138 -11.402 -16.995 1.00 96.38 73 ARG A N 1
ATOM 597 C CA . ARG A 1 73 ? 6.711 -11.783 -16.973 1.00 96.38 73 ARG A CA 1
ATOM 598 C C . ARG A 1 73 ? 5.948 -11.204 -15.774 1.00 96.38 73 ARG A C 1
ATOM 600 O O . ARG A 1 73 ? 4.988 -11.803 -15.306 1.00 96.38 73 ARG A O 1
ATOM 607 N N . GLU A 1 74 ? 6.353 -10.018 -15.334 1.00 95.31 74 GLU A N 1
ATOM 608 C CA . GLU A 1 74 ? 5.718 -9.242 -14.261 1.00 95.31 74 GLU A CA 1
ATOM 609 C C . GLU A 1 74 ? 5.348 -7.842 -14.775 1.00 95.31 74 GLU A C 1
ATOM 611 O O . GLU A 1 74 ? 5.728 -7.467 -15.887 1.00 95.31 74 GLU A O 1
ATOM 616 N N . SER A 1 75 ? 4.640 -7.046 -13.972 1.00 96.44 75 SER A N 1
ATOM 617 C CA . SER A 1 75 ? 4.487 -5.608 -14.215 1.00 96.44 75 SER A CA 1
ATOM 618 C C . SER A 1 75 ? 5.227 -4.791 -13.157 1.00 96.44 75 SER A C 1
ATOM 620 O O . SER A 1 75 ? 5.333 -5.192 -11.996 1.00 96.44 75 SER A O 1
ATOM 622 N N . LEU A 1 76 ? 5.716 -3.606 -13.531 1.00 97.12 76 LEU A N 1
ATOM 623 C CA . LEU A 1 76 ? 6.314 -2.667 -12.582 1.00 97.12 76 LEU A CA 1
ATOM 624 C C . LEU A 1 76 ? 5.344 -2.330 -11.445 1.00 97.12 76 LEU A C 1
ATOM 626 O O . LEU A 1 76 ? 5.771 -2.191 -10.300 1.00 97.12 76 LEU A O 1
ATOM 630 N N . ARG A 1 77 ? 4.046 -2.233 -11.749 1.00 97.00 77 ARG A N 1
ATOM 631 C CA . ARG A 1 77 ? 3.003 -2.009 -10.749 1.00 97.00 77 ARG A CA 1
ATOM 632 C C . ARG A 1 77 ? 3.009 -3.095 -9.686 1.00 97.00 77 ARG A C 1
ATOM 634 O O . ARG A 1 77 ? 3.059 -2.772 -8.504 1.00 97.00 77 ARG A O 1
ATOM 641 N N . ASP A 1 78 ? 3.005 -4.357 -10.100 1.00 95.94 78 ASP A N 1
ATOM 642 C CA . ASP A 1 78 ? 2.973 -5.493 -9.177 1.00 95.94 78 ASP A CA 1
ATOM 643 C C . ASP A 1 78 ? 4.221 -5.511 -8.292 1.00 95.94 78 ASP A C 1
ATOM 645 O O . ASP A 1 78 ? 4.121 -5.723 -7.085 1.00 95.94 78 ASP A O 1
ATOM 649 N N . VAL A 1 79 ? 5.387 -5.183 -8.861 1.00 96.94 79 VAL A N 1
ATOM 650 C CA . VAL A 1 79 ? 6.641 -5.048 -8.105 1.00 96.94 79 VAL A CA 1
ATOM 651 C C . VAL A 1 79 ? 6.538 -3.943 -7.047 1.00 96.94 79 VAL A C 1
ATOM 653 O O . VAL A 1 79 ? 6.933 -4.149 -5.898 1.00 96.94 79 VAL A O 1
ATOM 656 N N . LEU A 1 80 ? 6.000 -2.773 -7.403 1.00 97.81 80 LEU A N 1
ATOM 657 C CA . LEU A 1 80 ? 5.825 -1.650 -6.476 1.00 97.81 80 LEU A CA 1
ATOM 658 C C . LEU A 1 80 ? 4.842 -1.990 -5.349 1.00 97.81 80 LEU A C 1
ATOM 660 O O . LEU A 1 80 ? 5.145 -1.745 -4.177 1.00 97.81 80 LEU A O 1
ATOM 664 N N . VAL A 1 81 ? 3.711 -2.606 -5.699 1.00 97.12 81 VAL A N 1
ATOM 665 C CA . VAL A 1 81 ? 2.671 -3.033 -4.757 1.00 97.12 81 VAL A CA 1
ATOM 666 C C . VAL A 1 81 ? 3.204 -4.094 -3.798 1.00 97.12 81 VAL A C 1
ATOM 668 O O . VAL A 1 81 ? 3.041 -3.943 -2.588 1.00 97.12 81 VAL A O 1
ATOM 671 N N . ASP A 1 82 ? 3.890 -5.126 -4.295 1.00 97.19 82 ASP A N 1
ATOM 672 C CA . ASP A 1 82 ? 4.488 -6.177 -3.462 1.00 97.19 82 ASP A CA 1
ATOM 673 C C . ASP A 1 82 ? 5.480 -5.595 -2.446 1.00 97.19 82 ASP A C 1
ATOM 675 O O . ASP A 1 82 ? 5.433 -5.920 -1.255 1.00 97.19 82 ASP A O 1
ATOM 679 N N . ARG A 1 83 ? 6.360 -4.689 -2.891 1.00 97.62 83 ARG A N 1
ATOM 680 C CA . ARG A 1 83 ? 7.343 -4.051 -2.008 1.00 97.62 83 ARG A CA 1
ATOM 681 C C . ARG A 1 83 ? 6.668 -3.190 -0.945 1.00 97.62 83 ARG A C 1
ATOM 683 O O . ARG A 1 83 ? 7.036 -3.279 0.228 1.00 97.62 83 ARG A O 1
ATOM 690 N N . PHE A 1 84 ? 5.654 -2.412 -1.311 1.00 98.19 84 PHE A N 1
ATOM 691 C CA . PHE A 1 84 ? 4.893 -1.628 -0.340 1.00 98.19 84 PHE A CA 1
ATOM 692 C C . PHE A 1 84 ? 4.174 -2.517 0.670 1.00 98.19 84 PHE A C 1
ATOM 694 O O . PHE A 1 84 ? 4.293 -2.310 1.878 1.00 98.19 84 PHE A O 1
ATOM 701 N N . GLN A 1 85 ? 3.491 -3.559 0.195 1.00 97.44 85 GLN A N 1
ATOM 702 C CA . GLN A 1 85 ? 2.818 -4.508 1.068 1.00 97.44 85 GLN A CA 1
ATOM 703 C C . GLN A 1 85 ? 3.800 -5.172 2.032 1.00 97.44 85 GLN A C 1
ATOM 705 O O . GLN A 1 85 ? 3.491 -5.292 3.211 1.00 97.44 85 GLN A O 1
ATOM 710 N N . ARG A 1 86 ? 4.989 -5.580 1.577 1.00 97.56 86 ARG A N 1
ATOM 711 C CA . ARG A 1 86 ? 5.996 -6.221 2.434 1.00 97.56 86 ARG A CA 1
ATOM 712 C C . ARG A 1 86 ? 6.510 -5.294 3.533 1.00 97.56 86 ARG A C 1
ATOM 714 O O . ARG A 1 86 ? 6.534 -5.695 4.693 1.00 97.56 86 ARG A O 1
ATOM 721 N N . HIS A 1 87 ? 6.942 -4.087 3.176 1.00 97.94 87 HIS A N 1
ATOM 722 C CA . HIS A 1 87 ? 7.669 -3.219 4.108 1.00 97.94 87 HIS A CA 1
ATOM 723 C C . HIS A 1 87 ? 6.768 -2.309 4.941 1.00 97.94 87 HIS A C 1
ATOM 725 O O . HIS A 1 87 ? 7.215 -1.827 5.980 1.00 97.94 87 HIS A O 1
ATOM 731 N N . ILE A 1 88 ? 5.521 -2.101 4.513 1.00 97.94 88 ILE A N 1
ATOM 732 C CA . ILE A 1 88 ? 4.570 -1.200 5.163 1.00 97.94 88 ILE A CA 1
ATOM 733 C C . ILE A 1 88 ? 3.347 -1.987 5.630 1.00 97.94 88 ILE A C 1
ATOM 735 O O . ILE A 1 88 ? 3.169 -2.193 6.824 1.00 97.94 88 ILE A O 1
ATOM 739 N N . THR A 1 89 ? 2.513 -2.471 4.705 1.00 97.12 89 THR A N 1
ATOM 740 C CA . THR A 1 89 ? 1.186 -3.004 5.058 1.00 97.12 89 THR A CA 1
ATOM 741 C C . THR A 1 89 ? 1.260 -4.243 5.945 1.00 97.12 89 THR A C 1
ATOM 743 O O . THR A 1 89 ? 0.635 -4.273 6.996 1.00 97.12 89 THR A O 1
ATOM 746 N N . LYS A 1 90 ? 2.039 -5.256 5.554 1.00 95.69 90 LYS A N 1
ATOM 747 C CA . LYS A 1 90 ? 2.207 -6.507 6.310 1.00 95.69 90 LYS A CA 1
ATOM 748 C C . LYS A 1 90 ? 3.000 -6.283 7.589 1.00 95.69 90 LYS A C 1
ATOM 750 O O . LYS A 1 90 ? 2.716 -6.907 8.604 1.00 95.69 90 LYS A O 1
ATOM 755 N N . LYS A 1 91 ? 3.979 -5.377 7.546 1.00 95.69 91 LYS A N 1
ATOM 756 C CA . LYS A 1 91 ? 4.796 -5.026 8.708 1.00 95.69 91 LYS A CA 1
ATOM 757 C C . LYS A 1 91 ? 3.962 -4.385 9.819 1.00 95.69 91 LYS A C 1
ATOM 759 O O . LYS A 1 91 ? 4.131 -4.743 10.977 1.00 95.69 91 LYS A O 1
ATOM 764 N N . SER A 1 92 ? 3.040 -3.501 9.448 1.00 95.25 92 SER A N 1
ATOM 765 C CA . SER A 1 92 ? 2.176 -2.765 10.373 1.00 95.25 92 SER A CA 1
ATOM 766 C C . SER A 1 92 ? 0.750 -3.329 10.453 1.00 95.25 92 SER A C 1
ATOM 768 O O . SER A 1 92 ? -0.138 -2.649 10.965 1.00 95.25 92 SER A O 1
ATOM 770 N N . GLU A 1 93 ? 0.497 -4.545 9.949 1.00 95.12 93 GLU A N 1
ATOM 771 C CA . GLU A 1 93 ? -0.855 -5.074 9.683 1.00 95.12 93 GLU A CA 1
ATOM 772 C C . GLU A 1 93 ? -1.769 -4.987 10.907 1.00 95.12 93 GLU A C 1
ATOM 774 O O . GLU A 1 93 ? -2.851 -4.403 10.853 1.00 95.12 93 GLU A O 1
ATOM 779 N N . MET A 1 94 ? -1.292 -5.496 12.041 1.00 92.00 94 MET A N 1
ATOM 780 C CA . MET A 1 94 ? -2.051 -5.519 13.290 1.00 92.00 94 MET A CA 1
ATOM 781 C C . MET A 1 94 ? -2.390 -4.110 13.786 1.00 92.00 94 MET A C 1
ATOM 783 O O . MET A 1 94 ? -3.491 -3.858 14.274 1.00 92.00 94 MET A O 1
ATOM 787 N N . ARG A 1 95 ? -1.459 -3.166 13.619 1.00 93.56 95 ARG A N 1
ATOM 788 C CA . ARG A 1 95 ? -1.652 -1.772 14.018 1.00 93.56 95 ARG A CA 1
ATOM 789 C C . ARG A 1 95 ? -2.620 -1.048 13.090 1.00 93.56 95 ARG A C 1
ATOM 791 O O . ARG A 1 95 ? -3.433 -0.267 13.578 1.00 93.56 95 ARG A O 1
ATOM 798 N N . ILE A 1 96 ? -2.579 -1.330 11.788 1.00 96.62 96 ILE A N 1
ATOM 799 C CA . ILE A 1 96 ? -3.552 -0.815 10.817 1.00 96.62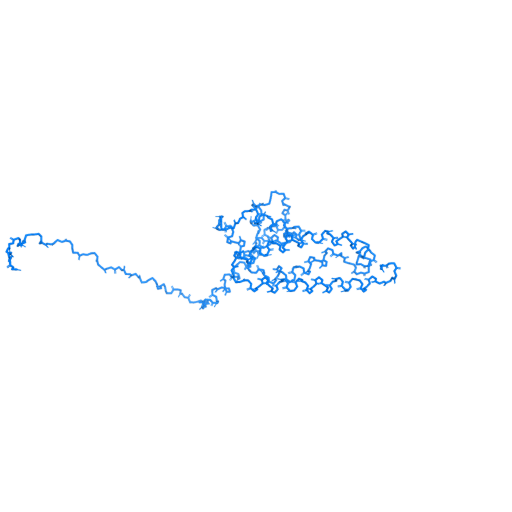 96 ILE A CA 1
ATOM 800 C C . ILE A 1 96 ? -4.959 -1.299 11.178 1.00 96.62 96 ILE A C 1
ATOM 802 O O . ILE A 1 96 ? -5.852 -0.470 11.334 1.00 96.62 96 ILE A O 1
ATOM 806 N N . ILE A 1 97 ? -5.137 -2.608 11.389 1.00 95.44 97 ILE A N 1
ATOM 807 C CA . ILE A 1 97 ? -6.426 -3.211 11.770 1.00 95.44 97 ILE A CA 1
ATOM 808 C C . ILE A 1 97 ? -6.961 -2.569 13.052 1.00 95.44 97 ILE A C 1
ATOM 810 O O . ILE A 1 97 ? -8.087 -2.073 13.072 1.00 95.44 97 ILE A O 1
ATOM 814 N N . TYR A 1 98 ? -6.131 -2.494 14.097 1.00 93.19 98 TYR A N 1
ATOM 815 C CA . TYR A 1 98 ? -6.495 -1.840 15.354 1.00 93.19 98 TYR A CA 1
ATOM 816 C C . TYR A 1 98 ? -6.933 -0.386 15.147 1.00 93.19 98 TYR A C 1
ATOM 818 O O . TYR A 1 98 ? -7.956 0.045 15.677 1.00 93.19 98 TYR A O 1
ATOM 826 N N . THR A 1 99 ? -6.175 0.371 14.353 1.00 94.69 99 THR A N 1
ATOM 827 C CA . THR A 1 99 ? -6.441 1.794 14.122 1.00 94.69 99 THR A CA 1
ATOM 828 C C . THR A 1 99 ? -7.734 1.992 13.337 1.00 94.69 99 THR A C 1
ATOM 830 O O . THR A 1 99 ? -8.538 2.847 13.690 1.00 94.69 99 THR A O 1
ATOM 833 N N . PHE A 1 100 ? -7.984 1.177 12.312 1.00 95.88 100 PHE A N 1
ATOM 834 C CA . PHE A 1 100 ? -9.224 1.234 11.537 1.00 95.88 100 PHE A CA 1
ATOM 835 C C . PHE A 1 100 ? -10.446 0.826 12.372 1.00 95.88 100 PHE A C 1
ATOM 837 O O . PHE A 1 100 ? -11.493 1.463 12.264 1.00 95.88 100 PHE A O 1
ATOM 844 N N . ASN A 1 101 ? -10.307 -0.145 13.278 1.00 93.44 101 ASN A N 1
ATOM 845 C CA . ASN A 1 101 ? -11.370 -0.477 14.232 1.00 93.44 101 ASN A CA 1
ATOM 846 C C . ASN A 1 101 ? -11.624 0.662 15.225 1.00 93.44 101 ASN A C 1
ATOM 848 O O . ASN A 1 101 ? -12.777 0.956 15.534 1.00 93.44 101 ASN A O 1
ATOM 852 N N . LEU A 1 102 ? -10.582 1.358 15.690 1.00 92.94 102 LEU A N 1
ATOM 853 C CA . LEU A 1 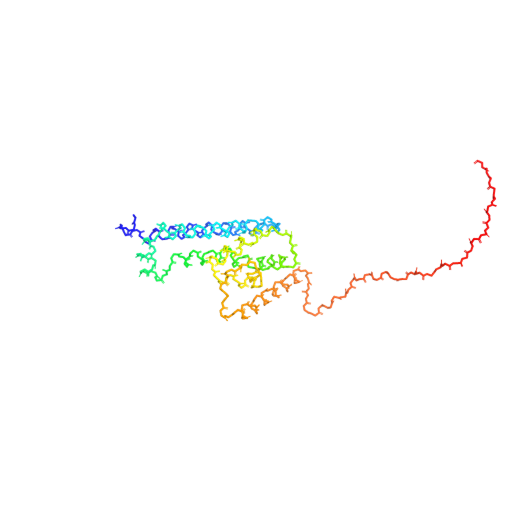102 ? -10.764 2.554 16.516 1.00 92.94 102 LEU A CA 1
ATOM 854 C C . LEU A 1 102 ? -11.517 3.660 15.778 1.00 92.94 102 LEU A C 1
ATOM 856 O O . LEU A 1 102 ? -12.395 4.268 16.381 1.00 92.94 102 LEU A O 1
ATOM 860 N N . VAL A 1 103 ? -11.215 3.888 14.497 1.00 94.00 103 VAL A N 1
ATOM 861 C CA . VAL A 1 103 ? -11.928 4.861 13.654 1.00 94.00 103 VAL A CA 1
ATOM 862 C C . VAL A 1 103 ? -13.418 4.522 13.555 1.00 94.00 103 VAL A C 1
ATOM 864 O O . VAL A 1 103 ? -14.247 5.418 13.696 1.00 94.00 103 VAL A O 1
ATOM 867 N N . LEU A 1 104 ? -13.766 3.247 13.341 1.00 91.19 104 LEU A N 1
ATOM 868 C CA . LEU A 1 104 ? -15.166 2.802 13.303 1.00 91.19 104 LEU A CA 1
ATOM 869 C C . LEU A 1 104 ? -15.873 2.984 14.649 1.00 91.19 104 LEU A C 1
ATOM 871 O O . LEU A 1 104 ? -16.996 3.480 14.695 1.00 91.19 104 LEU A O 1
ATOM 875 N N . ASN A 1 105 ? -15.217 2.575 15.734 1.00 91.00 105 ASN A N 1
ATOM 876 C CA . ASN A 1 105 ? -15.820 2.545 17.065 1.00 91.00 105 ASN A CA 1
ATOM 877 C C . ASN A 1 105 ? -15.851 3.923 17.744 1.00 91.00 105 ASN A C 1
ATOM 879 O O . ASN A 1 105 ? -16.651 4.132 18.652 1.00 91.00 105 ASN A O 1
ATOM 883 N N . ASN A 1 106 ? -15.000 4.863 17.316 1.00 92.50 106 ASN A N 1
ATOM 884 C CA . ASN A 1 106 ? -14.877 6.201 17.900 1.00 92.50 106 ASN A CA 1
ATOM 885 C C . ASN A 1 106 ? -14.896 7.284 16.804 1.00 92.50 106 ASN A C 1
ATOM 887 O O . ASN A 1 106 ? -13.861 7.902 16.510 1.00 92.50 106 ASN A O 1
ATOM 891 N N . PRO A 1 107 ? -16.065 7.549 16.190 1.00 85.88 107 PRO A N 1
ATOM 892 C CA . PRO A 1 107 ? -16.193 8.606 15.196 1.00 85.88 107 PRO A CA 1
ATOM 893 C C . PRO A 1 107 ? -15.724 9.959 15.753 1.00 85.88 107 PRO A C 1
ATOM 895 O O . PRO A 1 107 ? -16.111 10.360 16.848 1.00 85.88 107 PRO A O 1
ATOM 898 N N . GLY A 1 108 ? -14.886 10.669 14.994 1.00 86.25 108 GLY A N 1
ATOM 899 C CA . GLY A 1 108 ? -14.346 11.981 15.375 1.00 86.25 108 GLY A CA 1
ATOM 900 C C . GLY A 1 108 ? -12.984 11.957 16.079 1.00 86.25 108 GLY A C 1
ATOM 901 O O . GLY A 1 108 ? -12.389 13.017 16.249 1.00 86.25 108 GLY A O 1
ATOM 902 N N . GLN A 1 109 ? -12.444 10.782 16.431 1.00 89.12 109 GLN A N 1
ATOM 903 C CA . GLN A 1 109 ? -11.075 10.677 16.961 1.00 89.12 109 GLN A CA 1
ATOM 904 C C . GLN A 1 109 ? -10.007 11.048 15.916 1.00 89.12 109 GLN A C 1
ATOM 906 O O . GLN A 1 109 ? -8.957 11.589 16.261 1.00 89.12 109 GLN A O 1
ATOM 911 N N . PHE A 1 110 ? -10.284 10.764 14.643 1.00 93.19 110 PHE A N 1
ATOM 912 C CA . PHE A 1 110 ? -9.423 11.071 13.503 1.00 93.19 110 PHE A CA 1
ATOM 913 C C . PHE A 1 110 ? -10.148 12.004 12.534 1.00 93.19 110 PHE A C 1
ATOM 915 O O . PHE A 1 110 ? -11.376 11.963 12.419 1.00 93.19 110 PHE A O 1
ATOM 922 N N . GLU A 1 111 ? -9.391 12.828 11.808 1.00 93.81 111 GLU A N 1
ATOM 923 C CA . GLU A 1 111 ? -9.965 13.689 10.778 1.00 93.81 111 GLU A CA 1
ATOM 924 C C . GLU A 1 111 ? -10.565 12.833 9.649 1.00 93.81 111 GLU A C 1
ATOM 926 O O . GLU A 1 111 ? -9.885 11.996 9.053 1.00 93.81 111 GLU A O 1
ATOM 931 N N . LEU A 1 112 ? -11.847 13.042 9.339 1.00 92.88 112 LEU A N 1
ATOM 932 C CA . LEU A 1 112 ? -12.571 12.200 8.385 1.00 92.88 112 LEU A CA 1
ATOM 933 C C . LEU A 1 112 ? -11.950 12.218 6.981 1.00 92.88 112 LEU A C 1
ATOM 935 O O . LEU A 1 112 ? -11.923 11.180 6.320 1.00 92.88 112 LEU A O 1
ATOM 939 N N . ASN A 1 113 ? -11.440 13.366 6.518 1.00 94.31 113 ASN A N 1
ATOM 940 C CA . ASN A 1 113 ? -10.799 13.434 5.202 1.00 94.31 113 ASN A CA 1
ATOM 941 C C . ASN A 1 113 ? -9.498 12.631 5.183 1.00 94.31 113 ASN A C 1
ATOM 943 O O . ASN A 1 113 ? -9.291 11.864 4.249 1.00 94.31 113 ASN A O 1
ATOM 947 N N . ALA A 1 114 ? -8.685 12.710 6.241 1.00 95.56 114 ALA A N 1
ATOM 948 C CA . ALA A 1 114 ? -7.478 11.899 6.371 1.00 95.56 114 ALA A CA 1
ATOM 949 C C . ALA A 1 114 ? -7.786 10.391 6.336 1.00 95.56 114 ALA A C 1
ATOM 951 O O . ALA A 1 114 ? -7.100 9.630 5.649 1.00 95.56 114 ALA A O 1
ATOM 952 N N . VAL A 1 115 ? -8.862 9.958 7.005 1.00 96.31 115 VAL A N 1
ATOM 953 C CA . VAL A 1 115 ? -9.355 8.571 6.933 1.00 96.31 115 VAL A CA 1
ATOM 954 C C . VAL A 1 115 ? -9.780 8.205 5.508 1.00 96.31 115 VAL A C 1
ATOM 956 O O . VAL A 1 115 ? -9.358 7.178 4.979 1.00 96.31 115 VAL A O 1
ATOM 959 N N . LYS A 1 116 ? -10.588 9.037 4.844 1.00 95.88 116 LYS A N 1
ATOM 960 C CA . LYS A 1 116 ? -11.010 8.773 3.459 1.00 95.88 116 LYS A CA 1
ATOM 961 C C . LYS A 1 116 ? -9.816 8.702 2.505 1.00 95.88 116 LYS A C 1
ATOM 963 O O . LYS A 1 116 ? -9.785 7.828 1.641 1.00 95.88 116 LYS A O 1
ATOM 968 N N . ASP A 1 117 ? -8.833 9.578 2.674 1.00 96.31 117 ASP A N 1
ATOM 969 C CA . ASP A 1 117 ? -7.632 9.627 1.845 1.00 96.31 117 ASP A CA 1
ATOM 970 C C . ASP A 1 117 ? -6.778 8.373 2.002 1.00 96.31 117 ASP A C 1
ATOM 972 O O . ASP A 1 117 ? -6.350 7.806 0.994 1.00 96.31 117 ASP A O 1
ATOM 976 N N . VAL A 1 118 ? -6.563 7.897 3.236 1.00 97.56 118 VAL A N 1
ATOM 977 C CA . VAL A 1 118 ? -5.794 6.665 3.447 1.00 97.56 118 VAL A CA 1
ATOM 978 C C . VAL A 1 118 ? -6.519 5.459 2.856 1.00 97.56 118 VAL A C 1
ATOM 980 O O . VAL A 1 118 ? -5.893 4.683 2.140 1.00 97.56 118 VAL A O 1
ATOM 983 N N . LEU A 1 119 ? -7.838 5.331 3.042 1.00 97.00 119 LEU A N 1
ATOM 984 C CA . LEU A 1 119 ? -8.603 4.211 2.483 1.00 97.00 119 LEU A CA 1
ATOM 985 C C . LEU A 1 119 ? -8.589 4.238 0.948 1.00 97.00 119 LEU A C 1
ATOM 987 O O . LEU A 1 119 ? -8.302 3.223 0.314 1.00 97.00 119 LEU A O 1
ATOM 991 N N . LYS A 1 120 ? -8.806 5.407 0.332 1.00 96.50 120 LYS A N 1
ATOM 992 C CA . LYS A 1 120 ? -8.710 5.574 -1.128 1.00 96.50 120 LYS A CA 1
ATOM 993 C C . LYS A 1 120 ? -7.316 5.234 -1.648 1.00 96.50 120 LYS A C 1
ATOM 995 O O . LYS A 1 120 ? -7.196 4.534 -2.652 1.00 96.50 120 LYS A O 1
ATOM 1000 N N . ALA A 1 121 ? -6.266 5.703 -0.975 1.00 97.38 121 ALA A N 1
ATOM 1001 C CA . ALA A 1 121 ? -4.890 5.412 -1.357 1.00 97.38 121 ALA A CA 1
ATOM 1002 C C . ALA A 1 121 ? -4.581 3.914 -1.239 1.00 97.38 121 ALA A C 1
ATOM 1004 O O . ALA A 1 121 ? -4.056 3.329 -2.182 1.00 97.38 121 ALA A O 1
ATOM 1005 N N . MET A 1 122 ? -4.962 3.272 -0.133 1.00 97.44 122 MET A N 1
ATOM 1006 C CA . MET A 1 122 ? -4.767 1.835 0.060 1.00 97.44 122 MET A CA 1
ATOM 1007 C C . MET A 1 122 ? -5.512 1.007 -0.985 1.00 97.44 122 MET A C 1
ATOM 1009 O O . MET A 1 122 ? -4.908 0.106 -1.564 1.00 97.44 122 MET A O 1
ATOM 1013 N N . TYR A 1 123 ? -6.775 1.334 -1.276 1.00 95.81 123 TYR A N 1
ATOM 1014 C CA . TYR A 1 123 ? -7.547 0.653 -2.318 1.00 95.81 123 TYR A CA 1
ATOM 1015 C C . TYR A 1 123 ? -6.918 0.833 -3.707 1.00 95.81 123 TYR A C 1
ATOM 1017 O O . TYR A 1 123 ? -6.833 -0.112 -4.487 1.00 95.81 123 TYR A O 1
ATOM 1025 N N . LYS A 1 124 ? -6.416 2.037 -4.008 1.00 95.19 124 LYS A N 1
ATOM 1026 C CA . LYS A 1 124 ? -5.728 2.340 -5.270 1.00 95.19 124 LYS A CA 1
ATOM 1027 C C . LYS A 1 124 ? -4.411 1.569 -5.428 1.00 95.19 124 LYS A C 1
ATOM 1029 O O . LYS A 1 124 ? -4.092 1.153 -6.543 1.00 95.19 124 LYS A O 1
ATOM 1034 N N . ILE A 1 125 ? -3.659 1.387 -4.338 1.00 96.44 125 ILE A N 1
ATOM 1035 C CA . ILE A 1 125 ? -2.432 0.575 -4.313 1.00 96.44 125 ILE A CA 1
ATOM 1036 C C . ILE A 1 125 ? -2.782 -0.888 -4.589 1.00 96.44 125 ILE A C 1
ATOM 1038 O O . ILE A 1 125 ? -2.238 -1.489 -5.507 1.00 96.44 125 ILE A O 1
ATOM 1042 N N . SER A 1 126 ? -3.715 -1.451 -3.823 1.00 95.19 126 SER A N 1
ATOM 1043 C CA . SER A 1 126 ? -4.227 -2.801 -4.045 1.00 95.19 126 SER A CA 1
ATOM 1044 C C . SER A 1 126 ? -5.642 -2.923 -3.494 1.00 95.19 126 SER A C 1
ATOM 1046 O O . SER A 1 126 ? -5.886 -2.627 -2.322 1.00 95.19 126 SER A O 1
ATOM 1048 N N . ALA A 1 127 ? -6.560 -3.415 -4.328 1.00 93.06 127 ALA A N 1
ATOM 1049 C CA . ALA A 1 127 ? -7.938 -3.680 -3.926 1.00 93.06 127 ALA A CA 1
ATOM 1050 C C . ALA A 1 127 ? -8.023 -4.724 -2.800 1.00 93.06 127 ALA A C 1
ATOM 1052 O O . ALA A 1 127 ? -8.948 -4.677 -1.992 1.00 93.06 127 ALA A O 1
ATOM 1053 N N . ASP A 1 128 ? -7.025 -5.606 -2.682 1.00 93.31 128 ASP A N 1
ATOM 1054 C CA . ASP A 1 128 ? -6.985 -6.618 -1.628 1.00 93.31 128 ASP A CA 1
ATOM 1055 C C . ASP A 1 128 ? -6.952 -5.984 -0.238 1.00 93.31 128 ASP A C 1
ATOM 1057 O O . ASP A 1 128 ? -7.494 -6.558 0.700 1.00 93.31 128 ASP A O 1
ATOM 1061 N N . ASN A 1 129 ? -6.407 -4.770 -0.096 1.00 95.81 129 ASN A N 1
ATOM 1062 C CA . ASN A 1 129 ? -6.303 -4.063 1.184 1.00 95.81 129 ASN A CA 1
ATOM 1063 C C . ASN A 1 129 ? -7.653 -3.840 1.894 1.00 95.81 129 ASN A C 1
ATOM 1065 O O . ASN A 1 129 ? -7.651 -3.526 3.083 1.00 95.81 129 ASN A O 1
ATOM 1069 N N . ILE A 1 130 ? -8.792 -4.056 1.221 1.00 95.81 130 ILE A N 1
ATOM 1070 C CA . ILE A 1 130 ? -10.122 -4.104 1.849 1.00 95.81 130 ILE A CA 1
ATOM 1071 C C . ILE A 1 130 ? -10.138 -5.047 3.063 1.00 95.81 130 ILE A C 1
ATOM 1073 O O . ILE A 1 130 ? -10.802 -4.735 4.051 1.00 95.81 130 ILE A O 1
ATOM 1077 N N . TYR A 1 131 ? -9.369 -6.149 3.050 1.00 95.25 131 TYR A N 1
ATOM 1078 C CA . TYR A 1 131 ? -9.320 -7.099 4.175 1.00 95.25 131 TYR A CA 1
ATOM 1079 C C . TYR A 1 131 ? -8.898 -6.462 5.509 1.00 95.25 131 TYR A C 1
ATOM 1081 O O . TYR A 1 131 ? -9.176 -7.017 6.572 1.00 95.25 131 TYR A O 1
ATOM 1089 N N . LEU A 1 132 ? -8.224 -5.310 5.475 1.00 95.94 132 LEU A N 1
ATOM 1090 C CA . LEU A 1 132 ? -7.766 -4.622 6.678 1.00 95.94 132 LEU A CA 1
ATOM 1091 C C . LEU A 1 132 ? -8.923 -4.048 7.490 1.00 95.94 132 LEU A C 1
ATOM 1093 O O . LEU A 1 132 ? -8.806 -3.995 8.709 1.00 95.94 132 LEU A O 1
ATOM 1097 N N . ASN A 1 133 ? -10.018 -3.635 6.840 1.00 96.00 133 ASN A N 1
ATOM 1098 C CA . ASN A 1 133 ? -11.276 -3.289 7.504 1.00 96.00 133 ASN A CA 1
ATOM 1099 C C . ASN A 1 133 ? -12.442 -3.178 6.496 1.00 96.00 133 ASN A C 1
ATOM 1101 O O . ASN A 1 133 ? -12.760 -2.076 6.040 1.00 96.00 133 ASN A O 1
ATOM 1105 N N . PRO A 1 134 ? -13.110 -4.287 6.144 1.00 95.12 134 PRO A N 1
ATOM 1106 C CA . PRO A 1 134 ? -14.088 -4.306 5.053 1.00 95.12 134 PRO A CA 1
ATOM 1107 C C . PRO A 1 134 ? -15.245 -3.322 5.258 1.00 95.12 134 PRO A C 1
ATOM 1109 O O . PRO A 1 134 ? -15.623 -2.604 4.333 1.00 95.12 134 PRO A O 1
ATOM 1112 N N . THR A 1 135 ? -15.745 -3.231 6.491 1.00 93.31 135 THR A N 1
ATOM 1113 C CA . THR A 1 135 ? -16.834 -2.332 6.889 1.00 93.31 135 THR A CA 1
ATOM 1114 C C . THR A 1 135 ? -16.454 -0.862 6.717 1.00 93.31 135 THR A C 1
ATOM 1116 O O . THR A 1 135 ? -17.239 -0.068 6.203 1.00 93.31 135 THR A O 1
ATOM 1119 N N . LEU A 1 136 ? -15.235 -0.476 7.103 1.00 94.12 136 LEU A N 1
ATOM 1120 C CA . LEU A 1 136 ? -14.766 0.901 6.966 1.00 94.12 136 LEU A CA 1
ATOM 1121 C C . LEU A 1 136 ? -14.606 1.301 5.491 1.00 94.12 136 LEU A C 1
ATOM 1123 O O . LEU A 1 136 ? -15.015 2.400 5.114 1.00 94.12 136 LEU A O 1
ATOM 1127 N N . PHE A 1 137 ? -14.074 0.405 4.648 1.00 95.25 137 PHE A N 1
ATOM 1128 C CA . PHE A 1 137 ? -14.000 0.625 3.197 1.00 95.25 137 PHE A CA 1
ATOM 1129 C C . PHE A 1 137 ? -15.397 0.763 2.572 1.00 95.25 137 PHE A C 1
ATOM 1131 O O . PHE A 1 137 ? -15.598 1.658 1.754 1.00 95.25 137 PHE A O 1
ATOM 1138 N N . GLN A 1 138 ? -16.360 -0.068 2.988 1.00 93.81 138 GLN A N 1
ATOM 1139 C CA . GLN A 1 138 ? -17.748 -0.012 2.516 1.00 93.81 138 GLN A CA 1
ATOM 1140 C C . GLN A 1 138 ? -18.449 1.296 2.873 1.00 93.81 138 GLN A C 1
ATOM 1142 O O . GLN A 1 138 ? -19.155 1.865 2.046 1.00 93.81 138 GLN A O 1
ATOM 1147 N N . ASN A 1 139 ? -18.256 1.772 4.101 1.00 92.88 139 ASN A N 1
ATOM 1148 C CA . ASN A 1 139 ? -19.002 2.914 4.620 1.00 92.88 139 ASN A CA 1
ATOM 1149 C C . ASN A 1 139 ? -18.452 4.264 4.142 1.00 92.88 139 ASN A C 1
ATOM 1151 O O . ASN A 1 139 ? -19.200 5.236 4.076 1.00 92.88 139 ASN A O 1
ATOM 1155 N N . LEU A 1 140 ? -17.144 4.360 3.871 1.00 92.25 140 LEU A N 1
ATOM 1156 C CA . LEU A 1 140 ? -16.478 5.646 3.622 1.00 92.25 140 LEU A CA 1
ATOM 1157 C C . LEU A 1 140 ? -16.053 5.887 2.170 1.00 92.25 140 LEU A C 1
ATOM 1159 O O . LEU A 1 140 ? -15.689 7.024 1.844 1.00 92.25 140 LEU A O 1
ATOM 1163 N N . ILE A 1 141 ? -16.098 4.868 1.306 1.00 90.62 141 ILE A N 1
ATOM 1164 C CA . ILE A 1 141 ? -15.795 4.996 -0.125 1.00 90.62 141 ILE A CA 1
ATOM 1165 C C . ILE A 1 141 ? -17.051 4.684 -0.945 1.00 90.62 141 ILE A C 1
ATOM 1167 O O . ILE A 1 141 ? -17.473 3.538 -1.030 1.00 90.62 141 ILE A O 1
ATOM 1171 N N . GLU A 1 142 ? -17.612 5.708 -1.588 1.00 83.19 142 GLU A N 1
ATOM 1172 C CA . GLU A 1 142 ? -18.892 5.625 -2.314 1.00 83.19 142 GLU A CA 1
ATOM 1173 C C . GLU A 1 142 ? -18.825 4.739 -3.577 1.00 83.19 142 GLU A C 1
ATOM 1175 O O . GLU A 1 142 ? -19.766 4.003 -3.855 1.00 83.19 142 GLU A O 1
ATOM 1180 N N . ASP A 1 143 ? -17.693 4.728 -4.291 1.00 82.19 143 ASP A N 1
ATOM 1181 C CA . ASP A 1 143 ? -17.545 4.051 -5.594 1.00 82.19 143 ASP A CA 1
ATOM 1182 C C . ASP A 1 143 ? -16.628 2.813 -5.553 1.00 82.19 143 ASP A C 1
ATOM 1184 O O . ASP A 1 143 ? -15.909 2.506 -6.513 1.00 82.19 143 ASP A O 1
ATOM 1188 N N . ILE A 1 144 ? -16.586 2.100 -4.425 1.00 86.25 144 ILE A N 1
ATOM 1189 C CA . ILE A 1 144 ? -15.738 0.911 -4.303 1.00 86.25 144 ILE A CA 1
ATOM 1190 C C . ILE A 1 144 ? -16.418 -0.318 -4.927 1.00 86.25 144 ILE A C 1
ATOM 1192 O O . ILE A 1 144 ? -17.572 -0.640 -4.645 1.00 86.25 144 ILE A O 1
ATOM 1196 N N . LYS A 1 145 ? -15.688 -1.045 -5.781 1.00 87.44 145 LYS A N 1
ATOM 1197 C CA . LYS A 1 145 ? -16.143 -2.345 -6.284 1.00 87.44 145 LYS A CA 1
ATOM 1198 C C . LYS A 1 145 ? -15.797 -3.400 -5.249 1.00 87.44 145 LYS A C 1
ATOM 1200 O O . LYS A 1 145 ? -14.633 -3.779 -5.128 1.00 87.44 145 LYS A O 1
ATOM 1205 N N . MET A 1 146 ? -16.802 -3.866 -4.514 1.00 87.56 146 MET A N 1
ATOM 1206 C CA . MET A 1 146 ? -16.576 -4.936 -3.552 1.00 87.56 146 MET A CA 1
ATOM 1207 C C . MET A 1 146 ? -16.209 -6.245 -4.257 1.00 87.56 146 MET A C 1
ATOM 1209 O O . MET A 1 146 ? -16.846 -6.594 -5.257 1.00 87.56 146 MET A O 1
ATOM 1213 N N . PRO A 1 147 ? -15.190 -6.970 -3.761 1.00 89.25 147 PRO A N 1
ATOM 1214 C CA . PRO A 1 147 ? -14.846 -8.287 -4.273 1.00 89.25 147 PRO A CA 1
ATOM 1215 C C . PRO A 1 147 ? -16.025 -9.256 -4.160 1.00 89.25 147 PRO A C 1
ATOM 1217 O O . PRO A 1 147 ? -16.828 -9.171 -3.233 1.00 89.25 147 PRO A O 1
ATOM 1220 N N . THR A 1 148 ? -16.118 -10.217 -5.076 1.00 89.56 148 THR A N 1
ATOM 1221 C CA . THR A 1 148 ? -17.185 -11.234 -5.058 1.00 89.56 148 THR A CA 1
ATOM 1222 C C . THR A 1 148 ? -17.139 -12.119 -3.811 1.00 89.56 148 THR A C 1
ATOM 1224 O O . THR A 1 148 ? -18.173 -12.603 -3.367 1.00 89.56 148 THR A O 1
ATOM 1227 N N . ASN A 1 149 ? -15.960 -12.295 -3.216 1.00 91.56 149 ASN A N 1
ATOM 1228 C CA . ASN A 1 149 ? -15.719 -13.035 -1.979 1.00 91.56 149 ASN A CA 1
ATOM 1229 C C . ASN A 1 149 ? -15.774 -12.139 -0.723 1.00 91.56 149 ASN A C 1
ATOM 1231 O O . ASN A 1 149 ? -15.026 -12.356 0.228 1.00 91.56 149 ASN A O 1
ATOM 1235 N N . PHE A 1 150 ? -16.621 -11.104 -0.714 1.00 91.25 150 PHE A N 1
ATOM 1236 C CA . PHE A 1 150 ? -16.681 -10.124 0.379 1.00 91.25 150 PHE A CA 1
ATOM 1237 C C . PHE A 1 150 ? -16.934 -10.756 1.758 1.00 91.25 150 PHE A C 1
ATOM 1239 O O . PHE A 1 150 ? -16.311 -10.342 2.734 1.00 91.25 150 PHE A O 1
ATOM 1246 N N . GLU A 1 151 ? -17.776 -11.791 1.846 1.00 91.88 151 GLU A N 1
ATOM 1247 C CA . GLU A 1 151 ? -18.012 -12.497 3.115 1.00 91.88 151 GLU A CA 1
ATOM 1248 C C . GLU A 1 151 ? -16.750 -13.182 3.654 1.00 91.88 151 GLU A C 1
ATOM 1250 O O . GLU A 1 151 ? -16.421 -13.021 4.830 1.00 91.88 151 GLU A O 1
ATOM 1255 N N . ASP A 1 152 ? -15.976 -13.855 2.798 1.00 93.12 152 ASP A N 1
ATOM 1256 C CA . ASP A 1 152 ? -14.704 -14.472 3.200 1.00 93.12 152 ASP A CA 1
ATOM 1257 C C . ASP A 1 152 ? -13.709 -13.420 3.709 1.00 93.12 152 ASP A C 1
ATOM 1259 O O . ASP A 1 152 ? -12.941 -13.657 4.646 1.00 93.12 152 ASP A O 1
ATOM 1263 N N . ILE A 1 153 ? -13.727 -12.230 3.103 1.00 93.00 153 ILE A N 1
ATOM 1264 C CA . ILE A 1 153 ? -12.884 -11.106 3.511 1.00 93.00 153 ILE A CA 1
ATOM 1265 C C . ILE A 1 153 ? -13.299 -10.594 4.900 1.00 93.00 153 ILE A C 1
ATOM 1267 O O . ILE A 1 153 ? -12.418 -10.316 5.719 1.00 93.00 153 ILE A O 1
ATOM 1271 N N . ILE A 1 154 ? -14.601 -10.516 5.199 1.00 93.19 154 ILE A N 1
ATOM 1272 C CA . ILE A 1 154 ? -15.099 -10.183 6.545 1.00 93.19 154 ILE A CA 1
ATOM 1273 C C . ILE A 1 154 ? -14.611 -11.222 7.558 1.00 93.19 154 ILE A C 1
ATOM 1275 O O . ILE A 1 154 ? -14.031 -10.851 8.577 1.00 93.19 154 ILE A O 1
ATOM 1279 N N . VAL A 1 155 ? -14.754 -12.516 7.258 1.00 93.75 155 VAL A N 1
ATOM 1280 C CA . VAL A 1 155 ? -14.292 -13.598 8.145 1.00 93.75 155 VAL A CA 1
ATOM 1281 C C . VAL A 1 155 ? -12.783 -13.509 8.396 1.00 93.75 155 VAL A C 1
ATOM 1283 O O . VAL A 1 155 ? -12.325 -13.631 9.540 1.00 93.75 155 VAL A O 1
ATOM 1286 N N . ARG A 1 156 ? -11.988 -13.245 7.351 1.00 92.75 156 ARG A N 1
ATOM 1287 C CA . ARG A 1 156 ? -10.540 -13.026 7.477 1.00 92.75 156 ARG A CA 1
ATOM 1288 C C . ARG A 1 156 ? -10.233 -11.837 8.385 1.00 92.75 156 ARG A C 1
ATOM 1290 O O . ARG A 1 156 ? -9.372 -11.958 9.256 1.00 92.75 156 ARG A O 1
ATOM 1297 N N . HIS A 1 157 ? -10.923 -10.714 8.200 1.00 94.19 157 HIS A N 1
ATOM 1298 C CA . HIS A 1 157 ? -10.754 -9.526 9.032 1.00 94.19 157 HIS A CA 1
ATOM 1299 C C . HIS A 1 157 ? -11.054 -9.824 10.508 1.00 94.19 157 HIS A C 1
ATOM 1301 O O . HIS A 1 157 ? -10.202 -9.585 11.362 1.00 94.19 157 HIS A O 1
ATOM 1307 N N . THR A 1 158 ? -12.204 -10.438 10.805 1.00 93.38 158 THR A N 1
ATOM 1308 C CA . THR A 1 158 ? -12.593 -10.821 12.174 1.00 93.38 158 THR A CA 1
ATOM 1309 C C . THR A 1 158 ? -11.583 -11.774 12.815 1.00 93.38 158 THR A C 1
ATOM 1311 O O . THR A 1 158 ? -11.276 -11.659 14.004 1.00 93.38 158 THR A O 1
ATOM 1314 N N . THR A 1 159 ? -11.013 -12.696 12.034 1.00 93.19 159 THR A N 1
ATOM 1315 C CA . THR A 1 159 ? -9.965 -13.611 12.511 1.00 93.19 159 THR A CA 1
ATOM 1316 C C . THR A 1 159 ? -8.699 -12.853 12.918 1.00 93.19 159 THR A C 1
ATOM 1318 O O . THR A 1 159 ? -8.136 -13.115 13.983 1.00 93.19 159 THR A O 1
ATOM 1321 N N . LEU A 1 160 ? -8.253 -11.898 12.095 1.00 91.75 160 LEU A N 1
ATOM 1322 C CA . LEU A 1 160 ? -7.076 -11.074 12.384 1.00 91.75 160 LEU A CA 1
ATOM 1323 C C . LEU A 1 160 ? -7.302 -10.153 13.586 1.00 91.75 160 LEU A C 1
ATOM 1325 O O . LEU A 1 160 ? -6.433 -10.056 14.451 1.00 91.75 160 LEU A O 1
ATOM 1329 N N . GLU A 1 161 ? -8.478 -9.537 13.683 1.00 90.31 161 GLU A N 1
ATOM 1330 C CA . GLU A 1 161 ? -8.862 -8.746 14.850 1.00 90.31 161 GLU A CA 1
ATOM 1331 C C . GLU A 1 161 ? -8.835 -9.595 16.126 1.00 90.31 161 GLU A C 1
ATOM 1333 O O . GLU A 1 161 ? -8.207 -9.213 17.112 1.00 90.31 161 GLU A O 1
ATOM 1338 N N . THR A 1 162 ? -9.451 -10.779 16.103 1.00 89.69 162 THR A N 1
ATOM 1339 C CA . THR A 1 162 ? -9.469 -11.692 17.256 1.00 89.69 162 THR A CA 1
ATOM 1340 C C . THR A 1 162 ? -8.054 -12.092 17.665 1.00 89.69 162 THR A C 1
ATOM 1342 O O . THR A 1 162 ? -7.714 -12.065 18.849 1.00 89.69 162 THR A O 1
ATOM 1345 N N . LYS A 1 163 ? -7.197 -12.417 16.687 1.00 89.25 163 LYS A N 1
ATOM 1346 C CA . LYS A 1 163 ? -5.781 -12.712 16.928 1.00 89.25 163 LYS A CA 1
ATOM 1347 C C . LYS A 1 163 ? -5.083 -11.542 17.625 1.00 89.25 163 LYS A C 1
ATOM 1349 O O . LYS A 1 163 ? -4.370 -11.769 18.599 1.00 89.25 163 LYS A O 1
ATOM 1354 N N . TYR A 1 164 ? -5.320 -10.313 17.171 1.00 86.75 164 TYR A N 1
ATOM 1355 C CA . TYR A 1 164 ? -4.740 -9.118 17.779 1.00 86.75 164 TYR A CA 1
ATOM 1356 C C . TYR A 1 164 ? -5.201 -8.918 19.224 1.00 86.75 164 TYR A C 1
ATOM 1358 O O . TYR A 1 164 ? -4.371 -8.700 20.107 1.00 86.75 164 TYR A O 1
ATOM 1366 N N . GLN A 1 165 ? -6.503 -9.048 19.492 1.00 86.75 165 GLN A N 1
ATOM 1367 C CA . GLN A 1 165 ? -7.032 -8.927 20.853 1.00 86.75 165 GLN A CA 1
ATOM 1368 C C . GLN A 1 165 ? -6.425 -9.982 21.787 1.00 86.75 165 GLN A C 1
ATOM 1370 O O . GLN A 1 165 ? -6.035 -9.664 22.909 1.00 86.75 165 GLN A O 1
ATOM 1375 N N . LEU A 1 166 ? -6.269 -11.223 21.318 1.00 86.62 166 LEU A N 1
ATOM 1376 C CA . LEU A 1 166 ? -5.622 -12.287 22.089 1.00 86.62 166 LEU A CA 1
ATOM 1377 C C . LEU A 1 166 ? -4.137 -12.006 22.354 1.00 86.62 166 LEU A C 1
ATOM 1379 O O . LEU A 1 166 ? -3.664 -12.250 23.461 1.00 86.62 166 LEU A O 1
ATOM 1383 N N . GLU A 1 167 ? -3.388 -11.508 21.368 1.00 86.31 167 GLU A N 1
ATOM 1384 C CA . GLU A 1 167 ? -1.982 -11.119 21.554 1.00 86.31 167 GLU A CA 1
ATOM 1385 C C . GLU A 1 167 ? -1.840 -9.979 22.566 1.00 86.31 167 GLU A C 1
ATOM 1387 O O . GLU A 1 167 ? -0.961 -10.029 23.429 1.00 86.31 167 GLU A O 1
ATOM 1392 N N . LYS A 1 168 ? -2.747 -8.999 22.524 1.00 81.62 168 LYS A N 1
ATOM 1393 C CA . LYS A 1 168 ? -2.796 -7.914 23.503 1.00 81.62 168 LYS A CA 1
ATOM 1394 C C . LYS A 1 168 ? -3.086 -8.439 24.910 1.00 81.62 168 LYS A C 1
ATOM 1396 O O . LYS A 1 168 ? -2.317 -8.150 25.822 1.00 81.62 168 LYS A O 1
ATOM 1401 N N . LEU A 1 169 ? -4.109 -9.279 25.077 1.00 82.69 169 LEU A N 1
ATOM 1402 C CA . LEU A 1 169 ? -4.429 -9.910 26.363 1.00 82.69 169 LEU A CA 1
ATOM 1403 C C . LEU A 1 169 ? -3.238 -10.704 26.922 1.00 82.69 169 LEU A C 1
ATOM 1405 O O . LEU A 1 169 ? -2.909 -10.577 28.098 1.00 82.69 169 LEU A O 1
ATOM 1409 N N . LYS A 1 170 ? -2.536 -11.469 26.077 1.00 82.75 170 LYS A N 1
ATOM 1410 C CA . LYS A 1 170 ? -1.312 -12.183 26.478 1.00 82.75 170 LYS A CA 1
ATOM 1411 C C . LYS A 1 170 ? -0.206 -11.231 26.926 1.00 82.75 170 LYS A C 1
ATOM 1413 O O . LYS A 1 170 ? 0.465 -11.509 27.914 1.00 82.75 170 LYS A O 1
ATOM 1418 N N . SER A 1 171 ? -0.018 -10.110 26.228 1.00 80.94 171 SER A N 1
ATOM 1419 C CA . SER A 1 171 ? 0.955 -9.088 26.636 1.00 80.94 171 SER A CA 1
ATOM 1420 C C . SER A 1 171 ? 0.593 -8.425 27.972 1.00 80.94 171 SER A C 1
ATOM 1422 O O . SER A 1 171 ? 1.478 -8.013 28.714 1.00 80.94 171 SER A O 1
ATOM 1424 N N . GLU A 1 172 ? -0.699 -8.393 28.306 1.00 82.19 172 GLU A N 1
ATOM 1425 C CA . GLU A 1 172 ? -1.243 -7.933 29.588 1.00 82.19 172 GLU A CA 1
ATOM 1426 C C . GLU A 1 172 ? -1.246 -9.039 30.670 1.00 82.19 172 GLU A C 1
ATOM 1428 O O . GLU A 1 172 ? -1.693 -8.804 31.792 1.00 82.19 172 GLU A O 1
ATOM 1433 N N . GLY A 1 173 ? -0.707 -10.228 30.368 1.00 76.38 173 GLY A N 1
ATOM 1434 C CA . GLY A 1 173 ? -0.532 -11.334 31.315 1.00 76.38 173 GLY A CA 1
ATOM 1435 C C . GLY A 1 173 ? -1.709 -12.310 31.414 1.00 76.38 173 GLY A C 1
ATOM 1436 O O . GLY A 1 173 ? -1.727 -13.133 32.326 1.00 76.38 173 GLY A O 1
ATOM 1437 N N . TRP A 1 174 ? -2.684 -12.238 30.503 1.00 79.62 174 TRP A N 1
ATOM 1438 C CA . TRP A 1 174 ? -3.818 -13.162 30.470 1.00 79.62 174 TRP A CA 1
ATOM 1439 C C . TRP A 1 174 ? -3.422 -14.537 29.912 1.00 79.62 174 TRP A C 1
ATOM 1441 O O . TRP A 1 174 ? -2.859 -14.638 28.817 1.00 79.62 174 TRP A O 1
ATOM 1451 N N . GLU A 1 175 ? -3.801 -15.603 30.620 1.00 71.88 175 GLU A N 1
ATOM 1452 C CA . GLU A 1 175 ? -3.680 -16.988 30.149 1.00 71.88 175 GLU A CA 1
ATOM 1453 C C . GLU A 1 175 ? -5.056 -17.660 29.967 1.00 71.88 175 GLU A C 1
ATOM 1455 O O . GLU A 1 175 ? -5.972 -17.427 30.765 1.00 71.88 175 GLU A O 1
ATOM 1460 N N . PRO A 1 176 ? -5.230 -18.537 28.956 1.00 62.19 176 PRO A N 1
ATOM 1461 C CA . PRO A 1 176 ? -6.466 -19.298 28.778 1.00 62.19 176 PRO A CA 1
ATOM 1462 C C . PRO A 1 176 ? -6.821 -20.106 30.035 1.00 62.19 176 PRO A C 1
ATOM 1464 O O . PRO A 1 176 ? -6.042 -20.942 30.482 1.00 62.19 176 PRO A O 1
ATOM 1467 N N . GLY A 1 177 ? -8.007 -19.866 30.599 1.00 62.28 177 GLY A N 1
ATOM 1468 C CA . GLY A 1 177 ? -8.455 -20.489 31.853 1.00 62.28 177 GLY A CA 1
ATOM 1469 C C . GLY A 1 177 ? -8.292 -19.607 33.097 1.00 62.28 177 GLY A C 1
ATOM 1470 O O . GLY A 1 177 ? -8.842 -19.944 34.144 1.00 62.28 177 GLY A O 1
ATOM 1471 N N . GLN A 1 178 ? -7.633 -18.447 32.992 1.00 56.44 178 GLN A N 1
ATOM 1472 C CA . GLN A 1 178 ? -7.703 -17.422 34.031 1.00 56.44 178 GLN A CA 1
ATOM 1473 C C . GLN A 1 178 ? -9.078 -16.746 33.989 1.00 56.44 178 GLN A C 1
ATOM 1475 O O . GLN A 1 178 ? -9.378 -15.919 33.124 1.00 56.44 178 GLN A O 1
ATOM 1480 N N . SER A 1 179 ? -9.941 -17.093 34.945 1.00 54.00 179 SER A N 1
ATOM 1481 C CA . SER A 1 179 ? -11.094 -16.259 35.268 1.00 54.00 179 SER A CA 1
ATOM 1482 C C . SER A 1 179 ? -10.578 -14.922 35.790 1.00 54.00 179 SER A C 1
ATOM 1484 O O . SER A 1 179 ? -9.794 -14.909 36.743 1.00 54.00 179 SER A O 1
ATOM 1486 N N . PHE A 1 180 ? -11.043 -13.804 35.229 1.00 51.44 180 PHE A N 1
ATOM 1487 C CA . PHE A 1 180 ? -10.925 -12.513 35.897 1.00 51.44 180 PHE A CA 1
ATOM 1488 C C . PHE A 1 180 ? -11.669 -12.624 37.231 1.00 51.44 180 PHE A C 1
ATOM 1490 O O . PHE A 1 180 ? -12.882 -12.425 37.296 1.00 51.44 180 PHE A O 1
ATOM 1497 N N . GLN A 1 181 ? -10.957 -12.948 38.312 1.00 46.50 181 GLN A N 1
ATOM 1498 C CA . GLN A 1 181 ? -11.415 -12.573 39.637 1.00 46.50 181 GLN A CA 1
ATOM 1499 C C . GLN A 1 181 ? -11.407 -11.054 39.633 1.00 46.50 181 GLN A C 1
ATOM 1501 O O . GLN A 1 181 ? -10.372 -10.403 39.765 1.00 46.50 181 GLN A O 1
ATOM 1506 N N . SER A 1 182 ? -12.582 -10.513 39.333 1.00 41.28 182 SER A N 1
ATOM 1507 C CA . SER A 1 182 ? -12.878 -9.102 39.355 1.00 41.28 182 SER A CA 1
ATOM 1508 C C . SER A 1 182 ? -12.347 -8.533 40.667 1.00 41.28 182 SER A C 1
ATOM 1510 O O . SER A 1 182 ? -12.969 -8.690 41.712 1.00 41.28 182 SER A O 1
ATOM 1512 N N . LYS A 1 183 ? -11.220 -7.817 40.623 1.00 42.75 183 LYS A N 1
ATOM 1513 C CA . LYS A 1 183 ? -10.925 -6.784 41.618 1.00 42.75 183 LYS A CA 1
ATOM 1514 C C . LYS A 1 183 ? -11.858 -5.597 41.359 1.00 42.75 183 LYS A C 1
ATOM 1516 O O . LYS A 1 183 ? -11.416 -4.478 41.137 1.00 42.75 183 LYS A O 1
ATOM 1521 N N . ARG A 1 184 ? -13.170 -5.838 41.358 1.00 38.12 184 ARG A N 1
ATOM 1522 C CA . ARG A 1 184 ? -14.113 -4.842 41.841 1.00 38.12 184 ARG A CA 1
ATOM 1523 C C . ARG A 1 184 ? -14.042 -4.985 43.350 1.00 38.12 184 ARG A C 1
ATOM 1525 O O . ARG A 1 184 ? -14.646 -5.894 43.909 1.00 38.12 184 ARG A O 1
ATOM 1532 N N . SER A 1 185 ? -13.271 -4.116 43.999 1.00 34.94 185 SER A N 1
ATOM 1533 C CA . SER A 1 185 ? -13.563 -3.789 45.391 1.00 34.94 185 SER A CA 1
ATOM 1534 C C . SER A 1 185 ? -14.980 -3.232 45.399 1.00 34.94 185 SER A C 1
ATOM 1536 O O . SER A 1 185 ? -15.214 -2.070 45.078 1.00 34.94 185 SER A O 1
ATOM 1538 N N . ILE A 1 186 ? -15.937 -4.116 45.657 1.00 38.06 186 ILE A N 1
ATOM 1539 C CA . ILE A 1 186 ? -17.280 -3.760 46.074 1.00 38.06 186 ILE A CA 1
ATOM 1540 C C . ILE A 1 186 ? -17.094 -3.218 47.489 1.00 38.06 186 ILE A C 1
ATOM 1542 O O . ILE A 1 186 ? -17.074 -3.973 48.455 1.00 38.06 186 ILE A O 1
ATOM 1546 N N . THR A 1 187 ? -16.875 -1.911 47.605 1.00 40.06 187 THR A N 1
ATOM 1547 C CA . THR A 1 187 ? -17.171 -1.207 48.848 1.00 40.06 187 THR A CA 1
ATOM 1548 C C . THR A 1 187 ? -18.680 -1.010 48.851 1.00 40.06 187 THR A C 1
ATOM 1550 O O . THR A 1 187 ? -19.197 -0.086 48.234 1.00 40.06 187 THR A O 1
ATOM 1553 N N . MET A 1 188 ? -19.385 -1.950 49.465 1.00 31.72 188 MET A N 1
ATOM 1554 C CA . MET A 1 188 ? -20.768 -1.797 49.908 1.00 31.72 188 MET A CA 1
ATOM 1555 C C . MET A 1 188 ? -20.782 -2.178 51.385 1.00 31.72 188 MET A C 1
ATOM 1557 O O . MET A 1 188 ? -20.047 -3.094 51.755 1.00 31.72 188 MET A O 1
ATOM 1561 N N . MET A 1 189 ? -21.649 -1.505 52.154 1.00 30.89 189 MET A N 1
ATOM 1562 C CA . MET A 1 189 ? -21.858 -1.540 53.616 1.00 30.89 189 MET A CA 1
ATOM 1563 C C . MET A 1 189 ? -21.131 -0.374 54.329 1.00 30.89 189 MET A C 1
ATOM 1565 O O . MET A 1 189 ? -19.907 -0.335 54.346 1.00 30.89 189 MET A O 1
ATOM 1569 N N . ASN A 1 190 ? -21.795 0.656 54.876 1.00 31.41 190 ASN A N 1
ATOM 1570 C CA . ASN A 1 190 ? -23.145 0.724 55.452 1.00 31.41 190 ASN A CA 1
ATOM 1571 C C . ASN A 1 190 ? -23.821 2.089 55.212 1.00 31.41 190 ASN A C 1
ATOM 1573 O O . ASN A 1 190 ? -23.269 3.122 55.582 1.00 31.41 190 ASN A O 1
ATOM 1577 N N . GLU A 1 191 ? -25.033 2.066 54.657 1.00 38.22 191 GLU A N 1
ATOM 1578 C CA . GLU A 1 191 ? -26.093 3.010 55.016 1.00 38.22 191 GLU A CA 1
ATOM 1579 C C . GLU A 1 191 ? -26.918 2.306 56.092 1.00 38.22 191 GLU A C 1
ATOM 1581 O O . GLU A 1 191 ? -27.636 1.367 55.778 1.00 38.22 191 GLU A O 1
ATOM 1586 N N . ASP A 1 192 ? -26.720 2.699 57.345 1.00 38.75 192 ASP A N 1
ATOM 1587 C CA . ASP A 1 192 ? -27.659 2.531 58.455 1.00 38.75 192 ASP A CA 1
ATOM 1588 C C . ASP A 1 192 ? -27.111 3.405 59.589 1.00 38.75 192 ASP A C 1
ATOM 1590 O O . ASP A 1 192 ? -26.147 3.024 60.245 1.00 38.75 192 ASP A O 1
ATOM 1594 N N . ASP A 1 193 ? -27.628 4.633 59.693 1.00 35.69 193 ASP A N 1
ATOM 1595 C CA . ASP A 1 193 ? -27.853 5.366 60.951 1.00 35.69 193 ASP A CA 1
ATOM 1596 C C . ASP A 1 193 ? -28.353 6.789 60.634 1.00 35.69 193 ASP A C 1
ATOM 1598 O O . ASP A 1 193 ? -27.658 7.793 60.785 1.00 35.69 193 ASP A O 1
ATOM 1602 N N . GLU A 1 194 ? -29.611 6.885 60.197 1.00 38.62 194 GLU A N 1
ATOM 1603 C CA . GLU A 1 194 ? -30.413 8.088 60.419 1.00 38.62 194 GLU A CA 1
ATOM 1604 C C . GLU A 1 194 ? -31.405 7.790 61.548 1.00 38.62 194 GLU A C 1
ATOM 1606 O O . GLU A 1 194 ? -32.370 7.049 61.348 1.00 38.62 194 GLU A O 1
ATOM 1611 N N . LYS A 1 195 ? -31.152 8.405 62.713 1.00 33.31 195 LYS A N 1
ATOM 1612 C CA . LYS A 1 195 ? -32.103 8.953 63.707 1.00 33.31 195 LYS A CA 1
ATOM 1613 C C . LYS A 1 195 ? -31.655 8.662 65.137 1.00 33.31 195 LYS A C 1
ATOM 1615 O O . LYS A 1 195 ? -31.993 7.621 65.686 1.00 33.31 195 LYS A O 1
ATOM 1620 N N . GLN A 1 196 ? -31.040 9.657 65.772 1.00 32.28 196 GLN A N 1
ATOM 1621 C CA . GLN A 1 196 ? -31.525 10.260 67.021 1.00 32.28 196 GLN A CA 1
ATOM 1622 C C . GLN A 1 196 ? -30.613 11.429 67.431 1.00 32.28 196 GLN A C 1
ATOM 1624 O O . GLN A 1 196 ? -29.436 11.444 67.098 1.00 32.28 196 GLN A O 1
ATOM 1629 N N . GLU A 1 197 ? -31.199 12.385 68.156 1.00 36.00 197 GLU A N 1
ATOM 1630 C CA . GLU A 1 197 ? -30.566 13.546 68.810 1.00 36.00 197 GLU A CA 1
ATOM 1631 C C . GLU A 1 197 ? -30.361 14.826 67.971 1.00 36.00 197 GLU A C 1
ATOM 1633 O O . GLU A 1 197 ? -29.283 15.414 67.909 1.00 36.00 197 GLU A O 1
ATOM 1638 N N . GLU A 1 198 ? -31.469 15.371 67.454 1.00 36.94 198 GLU A N 1
ATOM 1639 C CA . GLU A 1 198 ? -31.769 16.772 67.786 1.00 36.94 198 GLU A CA 1
ATOM 1640 C C . GLU A 1 198 ? -32.228 16.837 69.254 1.00 36.94 198 GLU A C 1
ATOM 1642 O O . GLU A 1 198 ? -32.874 15.916 69.745 1.00 36.94 198 GLU A O 1
ATOM 1647 N N . GLU A 1 199 ? -31.910 17.946 69.924 1.00 37.81 199 GLU A N 1
ATOM 1648 C CA . GLU A 1 199 ? -32.152 18.248 71.346 1.00 37.81 199 GLU A CA 1
ATOM 1649 C C . GLU A 1 199 ? -31.139 17.693 72.361 1.00 37.81 199 GLU A C 1
ATOM 1651 O O . GLU A 1 199 ? -31.469 16.919 73.250 1.00 37.81 199 GLU A O 1
ATOM 1656 N N . SER A 1 200 ? -29.941 18.283 72.404 1.00 36.03 200 SER A N 1
ATOM 1657 C CA . SER A 1 200 ? -29.555 18.967 73.645 1.00 36.03 200 SER A CA 1
ATOM 1658 C C . SER A 1 200 ? -28.451 20.002 73.423 1.00 36.03 200 SER A C 1
ATOM 1660 O O . SER A 1 200 ? -27.474 19.789 72.716 1.00 36.03 200 SER A O 1
ATOM 1662 N N . SER A 1 201 ? -28.579 21.118 74.137 1.00 40.78 201 SER A N 1
ATOM 1663 C CA . SER A 1 201 ? -27.449 21.957 74.552 1.00 40.78 201 SER A CA 1
ATOM 1664 C C . SER A 1 201 ? -26.966 23.040 73.582 1.00 40.78 201 SER A C 1
ATOM 1666 O O . SER A 1 201 ? -25.777 23.321 73.457 1.00 40.78 201 SER A O 1
ATOM 1668 N N . ALA A 1 202 ? -27.912 23.849 73.103 1.00 42.88 202 ALA A N 1
ATOM 1669 C CA . ALA A 1 202 ? -27.695 25.290 73.174 1.00 42.88 202 ALA A CA 1
ATOM 1670 C C . ALA A 1 202 ? -27.554 25.689 74.656 1.00 42.88 202 ALA A C 1
ATOM 1672 O O . ALA A 1 202 ? -28.565 25.755 75.357 1.00 42.88 202 ALA A O 1
ATOM 1673 N N . LYS A 1 203 ? -26.324 25.932 75.145 1.00 40.38 203 LYS A N 1
ATOM 1674 C CA . LYS A 1 203 ? -26.008 26.899 76.223 1.00 40.38 203 LYS A CA 1
ATOM 1675 C C . LYS A 1 203 ? -24.526 26.890 76.648 1.00 40.38 203 LYS A C 1
ATOM 1677 O O . LYS A 1 203 ? -24.002 25.854 77.025 1.00 40.38 203 LYS A O 1
ATOM 1682 N N . ARG A 1 204 ? -24.009 28.122 76.815 1.00 38.00 204 ARG A N 1
ATOM 1683 C CA . ARG A 1 204 ? -22.832 28.599 77.596 1.00 38.00 204 ARG A CA 1
ATOM 1684 C C . ARG A 1 204 ? -21.509 28.644 76.821 1.00 38.00 204 ARG A C 1
ATOM 1686 O O . ARG A 1 204 ? -20.963 27.615 76.479 1.00 38.00 204 ARG A O 1
ATOM 1693 N N . ARG A 1 205 ? -21.074 29.826 76.361 1.00 35.78 205 ARG A N 1
ATOM 1694 C CA . ARG A 1 205 ? -20.519 31.017 77.067 1.00 35.78 205 ARG A CA 1
ATOM 1695 C C . ARG A 1 205 ? -18.996 30.919 77.227 1.00 35.78 205 ARG A C 1
ATOM 1697 O O . ARG A 1 205 ? -18.542 30.035 77.931 1.00 35.78 205 ARG A O 1
ATOM 1704 N N . GLN A 1 206 ? -18.326 31.922 76.644 1.00 35.62 206 GLN A N 1
ATOM 1705 C CA . GLN A 1 206 ? -17.164 32.677 77.147 1.00 35.62 206 GLN A CA 1
ATOM 1706 C C . GLN A 1 206 ? -15.985 31.873 77.713 1.00 35.62 206 GLN A C 1
ATOM 1708 O O . GLN A 1 206 ? -16.122 31.254 78.760 1.00 35.62 206 GLN A O 1
ATOM 1713 N N . TYR A 1 207 ? -14.807 32.008 77.099 1.00 38.47 207 TYR A N 1
ATOM 1714 C CA . TYR A 1 207 ? -13.769 32.968 77.510 1.00 38.47 207 TYR A CA 1
ATOM 1715 C C . TYR A 1 207 ? -12.866 33.298 76.320 1.00 38.47 207 TYR A C 1
ATOM 1717 O O . TYR A 1 207 ? -12.684 32.400 75.469 1.00 38.47 207 TYR A O 1
#

Foldseek 3Di:
DVVVVCLVVVVVVVLVVLLVVLLVLLVVLVVDPDLQVSLLSLLCVLLVLLVVLVVCCVVCVVSQVPPCCPPVVHGPLVSSLVSNCVRHCVSCLLVLLVSLVCCVVPPPPDDLVSLLSNLVSQCSSPVLCCLSPVVSNVPNPPPRDQDPVNVVSVVSSVVSNVVSVVVVCVVVVDDPPDDPPDPPPPPDDDDDDPDDDDDDDPDDDDD

Organism: Gigaspora margarita (NCBI:txid4874)

InterPro domains:
  IPR001373 Cullin, N-terminal [PF00888] (1-132)
  IPR016159 Cullin repeat-like-containing domain superfamily [SSF74788] (1-126)
  IPR042652 CDK2-associated and cullin domain-containing protein 1 [PTHR46636] (2-203)

Radius of gyration: 28.6 Å; chains: 1; bounding box: 54×54×104 Å

Sequence (207 aa):
MCWQGFQKRLYSDLTSLIEKTLETLGNQLESDKQLNTWFNNFQQLCVNHAKATEILESVFAYLDKTYIQCILRESLRDVLVDRFQRHITKKSEMRIIYTFNLVLNNPGQFELNAVKDVLKAMYKISADNIYLNPTLFQNLIEDIKMPTNFEDIIVRHTTLETKYQLEKLKSEGWEPGQSFQSKRSITMMNEDDEKQEEESSAKRRQY